Protein AF-A0A5N5CT93-F1 (afdb_monomer)

Solvent-accessible surface area (backbone atoms only — not comparable to full-atom values): 14485 Å² total; per-residue (Å²): 107,74,67,57,52,60,67,54,52,55,55,66,52,53,50,48,45,43,68,80,32,55,68,58,21,62,71,8,51,47,31,63,25,41,33,39,38,33,19,57,28,68,67,64,37,53,53,52,50,52,53,48,52,52,44,37,71,76,34,59,77,81,38,58,72,53,48,79,50,60,66,71,52,44,46,76,73,68,67,43,63,91,68,54,57,32,35,41,36,26,81,42,72,47,61,42,63,68,46,42,53,53,51,53,53,50,50,48,53,71,76,32,58,69,94,78,40,77,83,72,77,100,52,60,74,73,44,75,48,71,55,90,59,96,51,89,45,32,32,40,36,36,30,91,90,49,74,46,74,32,71,74,87,84,89,84,55,69,54,57,38,33,75,76,38,64,92,37,52,94,74,56,65,22,65,60,80,54,74,47,80,38,79,57,63,92,82,50,89,78,79,28,24,80,91,50,49,48,61,31,38,33,45,38,46,77,88,57,51,46,36,36,38,39,59,43,42,49,47,100,49,99,86,31,86,25,34,33,40,40,32,45,54,46,48,74,39,99,66,51,34,59,83,30,50,65,43,75,73,87,81,126

Nearest PDB structures (foldseek):
  4x9n-assembly1_A  TM=6.125E-01  e=1.297E-04  Mycoplasmoides pneumoniae M129
  6pxs-assembly1_C  TM=6.291E-01  e=3.244E-04  Chelativorans sp. BNC1
  6spg-assembly1_F  TM=2.737E-01  e=2.330E+00  Pseudomonas aeruginosa

Mean predicted aligned error: 5.37 Å

Foldseek 3Di:
DVVVCVVCVVVVVLVVCVVVPVVLCQQFVKAKEKAKEWELDDVVLVVVVVVLVVCCVVPVPVSPFKDKDADPCCCPVVVHDP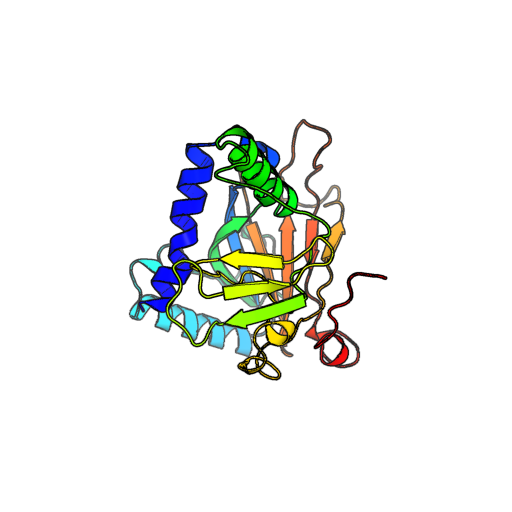STGIIIIGIDIDTNVVSNVVVVLVVVPVVDPCVVDDDDPPWDFQEWDAAPDDDCFRIWTQTPVGIDTHNDDDDPPAQCVCRHVVVCVVVGWQFDKDKDWAQCDDPNPDAAARVRHYYKYWYAYPVGWIKIWDWRHCDPDPPHNGIIIIIICCCVPPVRRPVRINPPDPDD

Secondary structure (DSSP, 8-state):
-HHHHHHHTHHHHHHHHHHH-HHHHHHTT-EEEEEEEEESSHHHHHHHHHHHHHHHHH-TTTTTT-EEE-TTHHHHTS---TT--EEEEEEEEE--HHHHHHHHHHHHHHHS-TTT----TT----EEEE-SS--SS-EEEE-TT--EEES------GGGGGGT-GGGTTT---B--EEEEE---TT------SSS--EEEEEE-TTS-EEEEEEPPB-SSTT-B--EEEEE-GGGSTTTTGGGBT------

Organism: NCBI:txid45133

Radius of gyration: 22.01 Å; Cα contacts (8 Å, |Δi|>4): 394; chains: 1; bounding box: 60×42×57 Å

pLDDT: mean 91.35, std 7.8, range [44.72, 98.5]

Structure (mmCIF, N/CA/C/O backbone):
data_AF-A0A5N5CT93-F1
#
_entry.id   AF-A0A5N5CT93-F1
#
loop_
_atom_site.group_PDB
_atom_site.id
_atom_site.type_symbol
_atom_site.label_atom_id
_atom_site.label_alt_id
_atom_site.label_comp_id
_atom_site.label_asym_id
_atom_site.label_entity_id
_atom_site.label_seq_id
_atom_site.pdbx_PDB_ins_code
_atom_site.Cartn_x
_atom_site.Cartn_y
_atom_site.Cartn_z
_atom_site.occupancy
_atom_site.B_iso_or_equiv
_atom_site.auth_seq_id
_atom_site.auth_comp_id
_atom_site.auth_asym_id
_atom_site.auth_atom_id
_atom_site.pdbx_PDB_model_num
ATOM 1 N N . MET A 1 1 ? -11.024 15.618 -9.131 1.00 78.12 1 MET A N 1
ATOM 2 C CA . MET A 1 1 ? -10.036 16.473 -8.427 1.00 78.12 1 MET A CA 1
ATOM 3 C C . MET A 1 1 ? -10.063 16.339 -6.903 1.00 78.12 1 MET A C 1
ATOM 5 O O . MET A 1 1 ? -9.081 15.851 -6.367 1.00 78.12 1 MET A O 1
ATOM 9 N N . LYS A 1 2 ? -11.142 16.704 -6.177 1.00 88.50 2 LYS A N 1
ATOM 10 C CA . LYS A 1 2 ? -11.162 16.638 -4.690 1.00 88.50 2 LYS A CA 1
ATOM 11 C C . LYS A 1 2 ? -10.812 15.253 -4.124 1.00 88.50 2 LYS A C 1
ATOM 13 O O . LYS A 1 2 ? -10.001 15.162 -3.212 1.00 88.50 2 LYS A O 1
ATOM 18 N N . LEU A 1 3 ? -11.376 14.186 -4.699 1.00 89.06 3 LEU A N 1
ATOM 19 C CA . LEU A 1 3 ? -11.068 12.811 -4.292 1.00 89.06 3 LEU A CA 1
ATOM 20 C C . LEU A 1 3 ? -9.595 12.450 -4.536 1.00 89.06 3 LEU A C 1
ATOM 22 O O . LEU A 1 3 ? -8.977 11.835 -3.679 1.00 89.06 3 LEU A O 1
ATOM 26 N N . THR A 1 4 ? -9.026 12.851 -5.675 1.00 87.88 4 THR A N 1
ATOM 27 C CA . THR A 1 4 ? -7.610 12.618 -5.993 1.00 87.88 4 THR A CA 1
ATOM 28 C C . THR A 1 4 ? -6.697 13.334 -5.003 1.00 87.88 4 THR A C 1
ATOM 30 O O . THR A 1 4 ? -5.796 12.707 -4.464 1.00 87.88 4 THR A O 1
ATOM 33 N N . ARG A 1 5 ? -6.977 14.604 -4.675 1.00 90.44 5 ARG A N 1
ATOM 34 C CA . ARG A 1 5 ? -6.226 15.350 -3.649 1.00 90.44 5 ARG A CA 1
ATOM 35 C C . ARG A 1 5 ? -6.317 14.702 -2.276 1.00 90.44 5 ARG A C 1
ATOM 37 O O . ARG A 1 5 ? -5.301 14.529 -1.622 1.00 90.44 5 ARG A O 1
ATOM 44 N N . PHE A 1 6 ? -7.515 14.288 -1.866 1.00 91.44 6 PHE A N 1
ATOM 45 C CA . PHE A 1 6 ? -7.692 13.541 -0.621 1.00 91.44 6 PHE A CA 1
ATOM 46 C C . PHE A 1 6 ? -6.869 12.247 -0.622 1.00 91.44 6 PHE A C 1
ATOM 48 O O . PHE A 1 6 ? -6.166 11.963 0.342 1.00 91.44 6 PHE A O 1
ATOM 55 N N . ARG A 1 7 ? -6.899 11.494 -1.730 1.00 88.94 7 ARG A N 1
ATOM 56 C CA . ARG A 1 7 ? -6.092 10.282 -1.888 1.00 88.94 7 ARG A CA 1
ATOM 57 C C . ARG A 1 7 ? -4.603 10.567 -1.837 1.00 88.94 7 ARG A C 1
ATOM 59 O O . ARG A 1 7 ? -3.914 9.756 -1.257 1.00 88.94 7 ARG A O 1
ATOM 66 N N . LEU A 1 8 ? -4.104 11.663 -2.399 1.00 89.12 8 LEU A N 1
ATOM 67 C CA . LEU A 1 8 ? -2.676 12.007 -2.367 1.00 89.12 8 LEU A CA 1
ATOM 68 C C . LEU A 1 8 ? -2.235 12.644 -1.043 1.00 89.12 8 LEU A C 1
ATOM 70 O O . LEU A 1 8 ? -1.051 12.618 -0.727 1.00 89.12 8 LEU A O 1
ATOM 74 N N . GLY A 1 9 ? -3.174 13.155 -0.244 1.00 90.38 9 GLY A N 1
ATOM 75 C CA . GLY A 1 9 ? -2.893 13.831 1.023 1.00 90.38 9 GLY A CA 1
ATOM 76 C C . GLY A 1 9 ? -2.154 12.975 2.051 1.00 90.38 9 GLY A C 1
ATOM 77 O O . GLY A 1 9 ? -1.482 13.527 2.908 1.00 90.38 9 GLY A O 1
ATOM 78 N N . HIS A 1 10 ? -2.192 11.642 1.947 1.00 90.69 10 HIS A N 1
ATOM 79 C CA . HIS A 1 10 ? -1.403 10.784 2.837 1.00 90.69 10 HIS A CA 1
ATOM 80 C C . HIS A 1 10 ? 0.110 10.917 2.615 1.00 90.69 10 HIS A C 1
ATOM 82 O O . HIS A 1 10 ? 0.867 10.655 3.540 1.00 90.69 10 HIS A O 1
ATOM 88 N N . MET A 1 11 ? 0.567 11.311 1.423 1.00 89.44 11 MET A N 1
ATOM 89 C CA . MET A 1 11 ? 1.997 11.418 1.118 1.00 89.44 11 MET A CA 1
ATOM 90 C C . MET A 1 11 ? 2.706 12.442 2.020 1.00 89.44 11 MET A C 1
ATOM 92 O O . MET A 1 11 ? 3.599 12.027 2.757 1.00 89.44 11 MET A O 1
ATOM 96 N N . PRO A 1 12 ? 2.310 13.732 2.063 1.00 90.69 12 PRO A N 1
ATOM 97 C CA . PRO A 1 12 ? 2.939 14.702 2.964 1.00 90.69 12 PRO A CA 1
ATOM 98 C C . PRO A 1 12 ? 2.776 14.345 4.450 1.00 90.69 12 PRO A C 1
ATOM 100 O O . PRO A 1 12 ? 3.673 14.629 5.237 1.00 90.69 12 PRO A O 1
ATOM 103 N N . GLU A 1 13 ? 1.691 13.673 4.842 1.00 92.50 13 GLU A N 1
ATOM 104 C CA . GLU A 1 13 ? 1.510 13.200 6.224 1.00 92.50 13 GLU A CA 1
ATOM 105 C C . GLU A 1 13 ? 2.512 12.094 6.587 1.00 92.50 13 GLU A C 1
ATOM 107 O O . GLU A 1 13 ? 3.124 12.120 7.655 1.00 92.50 13 GLU A O 1
ATOM 112 N N . MET A 1 14 ? 2.754 11.143 5.678 1.00 92.12 14 MET A N 1
ATOM 113 C CA . MET A 1 14 ? 3.797 10.127 5.859 1.00 92.12 14 MET A CA 1
ATOM 114 C C . MET A 1 14 ? 5.189 10.765 5.903 1.00 92.12 14 MET A C 1
ATOM 116 O O . MET A 1 14 ? 6.054 10.312 6.649 1.00 92.12 14 MET A O 1
ATOM 120 N N . GLU A 1 15 ? 5.414 11.842 5.150 1.00 90.69 15 GLU A N 1
ATOM 121 C CA . GLU A 1 15 ? 6.654 12.619 5.216 1.00 90.69 15 GLU A CA 1
ATOM 122 C C . GLU A 1 15 ? 6.850 13.334 6.547 1.00 90.69 15 GLU A C 1
ATOM 124 O O . GLU A 1 15 ? 7.951 13.298 7.103 1.00 90.69 15 GLU A O 1
ATOM 129 N N . ALA A 1 16 ? 5.790 13.936 7.080 1.00 93.50 16 ALA A N 1
ATOM 130 C CA . ALA A 1 16 ? 5.810 14.522 8.410 1.00 93.50 16 ALA A CA 1
ATOM 131 C C . ALA A 1 16 ? 6.114 13.450 9.468 1.00 93.50 16 ALA A C 1
ATOM 133 O O . ALA A 1 16 ? 7.022 13.637 10.275 1.00 93.50 16 ALA A O 1
ATOM 134 N N . LEU A 1 17 ? 5.467 12.279 9.395 1.00 90.44 17 LEU A N 1
ATOM 135 C CA . LEU A 1 17 ? 5.757 11.146 10.284 1.00 90.44 17 LEU A CA 1
ATOM 136 C C . LEU A 1 17 ? 7.223 10.702 10.204 1.00 90.44 17 LEU A C 1
ATOM 138 O O . LEU A 1 17 ? 7.853 10.497 11.240 1.00 90.44 17 LEU A O 1
ATOM 142 N N . MET A 1 18 ? 7.791 10.600 8.997 1.00 87.56 18 MET A N 1
ATOM 143 C CA . MET A 1 18 ? 9.208 10.260 8.812 1.00 87.56 18 MET A CA 1
ATOM 144 C C . MET A 1 18 ? 10.150 11.237 9.524 1.00 87.56 18 MET A C 1
ATOM 146 O O . MET A 1 18 ? 11.190 10.819 10.037 1.00 87.56 18 MET A O 1
ATOM 150 N N . LYS A 1 19 ? 9.806 12.528 9.526 1.00 91.38 19 LYS A N 1
ATOM 151 C CA . LYS A 1 19 ? 10.613 13.596 10.123 1.00 91.38 19 LYS A CA 1
ATOM 152 C C . LYS A 1 19 ? 10.434 13.675 11.640 1.00 91.38 19 LYS A C 1
ATOM 154 O O . LYS A 1 19 ? 11.418 13.786 12.366 1.00 91.38 19 LYS A O 1
ATOM 159 N N . ASP A 1 20 ? 9.193 13.612 12.105 1.00 93.81 20 ASP A N 1
ATOM 160 C CA . ASP A 1 20 ? 8.826 13.888 13.496 1.00 93.81 20 ASP A CA 1
ATOM 161 C C . ASP A 1 20 ? 8.944 12.650 14.401 1.00 93.81 20 ASP A C 1
ATOM 163 O O . ASP A 1 20 ? 8.846 12.759 15.629 1.00 93.81 20 ASP A O 1
ATOM 167 N N . ARG A 1 21 ? 9.116 11.460 13.808 1.00 91.44 21 ARG A N 1
ATOM 168 C CA . ARG A 1 21 ? 9.228 10.167 14.500 1.00 91.44 21 ARG A CA 1
ATOM 169 C C . ARG A 1 21 ? 10.345 9.303 13.882 1.00 91.44 21 ARG A C 1
ATOM 171 O O . ARG A 1 21 ? 10.056 8.293 13.238 1.00 91.44 21 ARG A O 1
ATOM 178 N N . PRO A 1 22 ? 11.631 9.656 14.069 1.00 90.88 22 PRO A N 1
ATOM 179 C CA . PRO A 1 22 ? 12.749 8.930 13.456 1.00 90.88 22 PRO A CA 1
ATOM 180 C C . PRO A 1 22 ? 12.826 7.455 13.883 1.00 90.88 22 PRO A C 1
ATOM 182 O O . PRO A 1 22 ? 13.103 6.598 13.049 1.00 90.88 22 PRO A O 1
ATOM 185 N N . GLU A 1 23 ? 12.501 7.134 15.138 1.00 90.38 23 GLU A N 1
ATOM 186 C CA . GLU A 1 23 ? 12.463 5.743 15.613 1.00 90.38 23 GLU A CA 1
ATOM 187 C C . GLU A 1 23 ? 11.361 4.929 14.919 1.00 90.38 23 GLU A C 1
ATOM 189 O O . GLU A 1 23 ? 11.587 3.792 14.499 1.00 90.38 23 GLU A O 1
ATOM 194 N N . LEU A 1 24 ? 10.172 5.520 14.739 1.00 91.06 24 LEU A N 1
ATOM 195 C CA . LEU A 1 24 ? 9.089 4.899 13.979 1.00 91.06 24 LEU A CA 1
ATOM 196 C C . LEU A 1 24 ? 9.511 4.693 12.526 1.00 91.06 24 LEU A C 1
ATOM 198 O O . LEU A 1 24 ? 9.292 3.611 11.983 1.00 91.06 24 LEU A O 1
ATOM 202 N N . ARG A 1 25 ? 10.127 5.704 11.898 1.00 91.94 25 ARG A N 1
ATOM 203 C CA . ARG A 1 25 ? 10.641 5.620 10.523 1.00 91.94 25 ARG A CA 1
ATOM 204 C C . ARG A 1 25 ? 11.603 4.4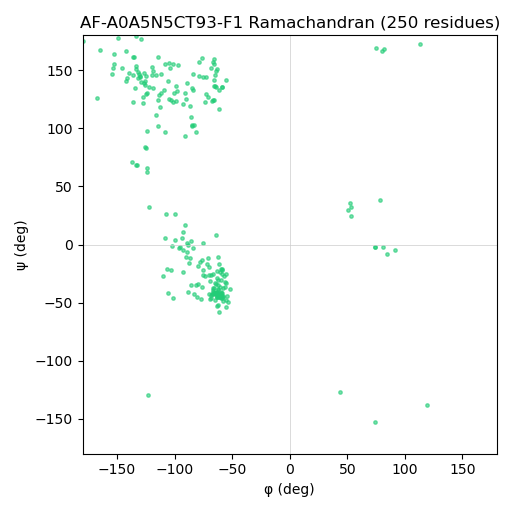49 10.367 1.00 91.94 25 ARG A C 1
ATOM 206 O O . ARG A 1 25 ? 11.456 3.681 9.421 1.00 91.94 25 ARG A O 1
ATOM 213 N N . GLU A 1 26 ? 12.552 4.302 11.286 1.00 90.44 26 GLU A N 1
ATOM 214 C CA . GLU A 1 26 ? 13.546 3.231 11.249 1.00 90.44 26 GLU A CA 1
ATOM 215 C C . GLU A 1 26 ? 12.889 1.851 11.377 1.00 90.44 26 GLU A C 1
ATOM 217 O O . GLU A 1 26 ? 13.045 1.002 10.498 1.00 90.44 26 GLU A O 1
ATOM 222 N N . ARG A 1 27 ? 12.069 1.648 12.414 1.00 89.44 27 ARG A N 1
ATOM 223 C CA . ARG A 1 27 ? 11.423 0.352 12.686 1.00 89.44 27 ARG A CA 1
ATOM 224 C C . ARG A 1 27 ? 10.411 -0.055 11.624 1.00 89.44 27 ARG A C 1
ATOM 226 O O . ARG A 1 27 ? 10.313 -1.227 11.268 1.00 89.44 27 ARG A O 1
ATOM 233 N N . SER A 1 28 ? 9.653 0.914 11.122 1.00 92.31 28 SER A N 1
ATOM 234 C CA . SER A 1 28 ? 8.693 0.703 10.040 1.00 92.31 28 SER A CA 1
ATOM 235 C C . SER A 1 28 ? 9.322 0.758 8.660 1.00 92.31 28 SER A C 1
ATOM 237 O O . SER A 1 28 ? 8.620 0.553 7.677 1.00 92.31 28 SER A O 1
ATOM 239 N N . GLN A 1 29 ? 10.618 1.046 8.553 1.00 92.44 29 GLN A N 1
ATOM 240 C CA . GLN A 1 29 ? 11.313 1.216 7.282 1.00 92.44 29 GLN A CA 1
ATOM 241 C C . GLN A 1 29 ? 10.606 2.196 6.323 1.00 92.44 29 GLN A C 1
ATOM 243 O O . GLN A 1 29 ? 10.667 2.030 5.097 1.00 92.44 29 GLN A O 1
ATOM 248 N N . LEU A 1 30 ? 9.894 3.183 6.875 1.00 92.94 30 LEU A N 1
ATOM 249 C CA . LEU A 1 30 ? 9.130 4.155 6.104 1.00 92.94 30 LEU A CA 1
ATOM 250 C C . LEU A 1 30 ? 10.097 5.026 5.297 1.00 92.94 30 LEU A C 1
ATOM 252 O O . LEU A 1 30 ? 11.030 5.625 5.838 1.00 92.94 30 LEU A O 1
ATOM 256 N N . ARG A 1 31 ? 9.898 5.059 3.981 1.00 92.62 31 ARG A N 1
ATOM 257 C CA . ARG A 1 31 ? 10.791 5.748 3.046 1.00 92.62 31 ARG A CA 1
ATOM 258 C C . ARG A 1 31 ? 10.048 6.187 1.794 1.00 92.62 31 ARG A C 1
ATOM 260 O O . ARG A 1 31 ? 9.098 5.531 1.366 1.00 92.62 31 ARG A O 1
ATOM 267 N N . LYS A 1 32 ? 10.524 7.266 1.175 1.00 93.56 32 LYS A N 1
ATOM 268 C CA . LYS A 1 32 ? 10.140 7.628 -0.195 1.00 93.56 32 LYS A CA 1
ATOM 269 C C . LYS A 1 32 ? 10.805 6.669 -1.170 1.00 93.56 32 LYS A C 1
ATOM 271 O O . LYS A 1 32 ? 11.939 6.289 -0.932 1.00 93.56 32 LYS A O 1
ATOM 276 N N . VAL A 1 33 ? 10.141 6.316 -2.255 1.00 94.38 33 VAL A N 1
ATOM 277 C CA . VAL A 1 33 ? 10.707 5.557 -3.380 1.00 94.38 33 VAL A CA 1
ATOM 278 C C . VAL A 1 33 ? 10.231 6.196 -4.681 1.00 94.38 33 VAL A C 1
ATOM 280 O O . VAL A 1 33 ? 9.246 6.935 -4.685 1.00 94.38 33 VAL A O 1
ATOM 283 N N . GLU A 1 34 ? 10.903 5.916 -5.789 1.00 95.25 34 GLU A N 1
ATOM 284 C CA . GLU A 1 34 ? 10.318 6.154 -7.111 1.00 95.25 34 GLU A CA 1
ATOM 285 C C . GLU A 1 34 ? 9.628 4.861 -7.550 1.00 95.25 34 GLU A C 1
ATOM 287 O O . GLU A 1 34 ? 10.269 3.813 -7.621 1.00 95.25 34 GLU A O 1
ATOM 292 N N . PHE A 1 35 ? 8.320 4.891 -7.811 1.00 95.75 35 PHE A N 1
ATOM 293 C CA . PHE A 1 35 ? 7.702 3.713 -8.416 1.00 95.75 35 PHE A CA 1
ATOM 294 C C . PHE A 1 35 ? 8.082 3.655 -9.897 1.00 95.75 35 PHE A C 1
ATOM 296 O O . PHE A 1 35 ? 8.152 4.682 -10.567 1.00 95.75 35 PHE A O 1
ATOM 303 N N . VAL A 1 36 ? 8.284 2.448 -10.411 1.00 97.94 36 VAL A N 1
ATOM 304 C CA . VAL A 1 36 ? 8.588 2.153 -11.809 1.00 97.94 36 VAL A CA 1
ATOM 305 C C . VAL A 1 36 ? 7.538 1.166 -12.304 1.00 97.94 36 VAL A C 1
ATOM 307 O O . VAL A 1 36 ? 7.614 -0.037 -12.060 1.00 97.94 36 VAL A O 1
ATOM 310 N N . SER A 1 37 ? 6.515 1.683 -12.977 1.00 97.94 37 SER A N 1
ATOM 311 C CA . SER A 1 37 ? 5.478 0.877 -13.615 1.00 97.94 37 SER A CA 1
ATOM 312 C C . SER A 1 37 ? 5.947 0.460 -15.002 1.00 97.94 37 SER A C 1
ATOM 314 O O . SER A 1 37 ? 5.978 1.276 -15.918 1.00 97.94 37 SER A O 1
ATOM 316 N N . VAL A 1 38 ? 6.375 -0.789 -15.130 1.00 98.31 38 VAL A N 1
ATOM 317 C CA . VAL A 1 38 ? 6.948 -1.411 -16.326 1.00 98.31 38 VAL A CA 1
ATOM 318 C C . VAL A 1 38 ? 5.837 -2.021 -17.169 1.00 98.31 38 VAL A C 1
ATOM 320 O O . VAL A 1 38 ? 4.929 -2.659 -16.636 1.00 98.31 38 VAL A O 1
ATOM 323 N N . TYR A 1 39 ? 5.924 -1.859 -18.484 1.00 97.81 39 TYR A N 1
ATOM 324 C CA . TYR A 1 39 ? 4.963 -2.397 -19.440 1.00 97.81 39 TYR A CA 1
ATOM 325 C C . TYR A 1 39 ? 5.665 -3.311 -20.440 1.00 97.81 39 TYR A C 1
ATOM 327 O O . TYR A 1 39 ? 6.725 -2.968 -20.971 1.00 97.81 39 TYR A O 1
ATOM 335 N N . PHE A 1 40 ? 5.050 -4.460 -20.711 1.00 96.12 40 PHE A N 1
ATOM 336 C CA . PHE A 1 40 ? 5.573 -5.483 -21.626 1.00 96.12 40 PHE A CA 1
ATOM 337 C C . PHE A 1 40 ? 4.793 -5.586 -22.942 1.00 96.12 40 PHE A C 1
ATOM 339 O O . PHE A 1 40 ? 5.057 -6.470 -23.749 1.00 96.12 40 PHE A O 1
ATOM 346 N N . ASP A 1 41 ? 3.839 -4.683 -23.153 1.00 95.44 41 ASP A N 1
ATOM 347 C CA . ASP A 1 41 ? 3.002 -4.612 -24.343 1.00 95.44 41 ASP A CA 1
ATOM 348 C C . ASP A 1 41 ? 2.765 -3.152 -24.756 1.00 95.44 41 ASP A C 1
ATOM 350 O O . ASP A 1 41 ? 2.654 -2.256 -23.913 1.00 95.44 41 ASP A O 1
ATOM 354 N N . GLU A 1 42 ? 2.720 -2.928 -26.069 1.00 96.50 42 GLU A N 1
ATOM 355 C CA . GLU A 1 42 ? 2.632 -1.605 -26.688 1.00 96.50 42 GLU A CA 1
ATOM 356 C C . GLU A 1 42 ? 1.260 -0.965 -26.455 1.00 96.50 42 GLU A C 1
ATOM 358 O O . GLU A 1 42 ? 1.189 0.217 -26.112 1.00 96.50 42 GLU A O 1
ATOM 363 N N . GLU A 1 43 ? 0.178 -1.736 -26.589 1.00 95.81 43 GLU A N 1
ATOM 364 C CA . GLU A 1 43 ? -1.190 -1.238 -26.421 1.00 95.81 43 GLU A CA 1
ATOM 365 C C . GLU A 1 43 ? -1.411 -0.739 -24.990 1.00 95.81 43 GLU A C 1
ATOM 367 O O . GLU A 1 43 ? -1.793 0.417 -24.772 1.00 95.81 43 GLU A O 1
ATOM 372 N N . THR A 1 44 ? -1.083 -1.582 -24.009 1.00 94.81 44 THR A N 1
ATOM 373 C CA . THR A 1 44 ? -1.218 -1.264 -22.581 1.00 94.81 44 THR A CA 1
ATOM 374 C C . THR A 1 44 ? -0.376 -0.047 -22.202 1.00 94.81 44 THR A C 1
ATOM 376 O O . THR A 1 44 ? -0.830 0.835 -21.466 1.00 94.81 44 THR A O 1
ATOM 379 N N . PHE A 1 45 ? 0.850 0.037 -22.723 1.00 97.50 45 PHE A N 1
ATOM 380 C CA . PHE A 1 45 ? 1.731 1.154 -22.417 1.00 97.50 45 PHE A CA 1
ATOM 381 C C . PHE A 1 45 ? 1.237 2.475 -23.013 1.00 97.50 45 PHE A C 1
ATOM 383 O O . PHE A 1 45 ? 1.212 3.489 -22.315 1.00 97.50 45 PHE A O 1
ATOM 390 N N . LEU A 1 46 ? 0.821 2.483 -24.283 1.00 97.75 46 LEU A N 1
ATOM 391 C CA . LEU A 1 46 ? 0.285 3.684 -24.928 1.00 97.75 46 LEU A CA 1
ATOM 392 C C . LEU A 1 46 ? -0.996 4.170 -24.241 1.00 97.75 46 LEU A C 1
ATOM 394 O O . LEU A 1 46 ? -1.158 5.375 -24.035 1.00 97.75 46 LEU A O 1
ATOM 398 N N . ALA A 1 47 ? -1.869 3.249 -23.823 1.00 96.69 47 ALA A N 1
ATOM 399 C CA . ALA A 1 47 ? -3.043 3.587 -23.026 1.00 96.69 47 ALA A CA 1
ATOM 400 C C . ALA A 1 47 ? -2.652 4.264 -21.699 1.00 96.69 47 ALA A C 1
ATOM 402 O O . ALA A 1 47 ? -3.210 5.306 -21.348 1.00 96.69 47 ALA A O 1
ATOM 403 N N . ALA A 1 48 ? -1.646 3.734 -20.998 1.00 97.19 48 ALA A N 1
ATOM 404 C CA . ALA A 1 48 ? -1.160 4.318 -19.751 1.00 97.19 48 ALA A CA 1
ATOM 405 C C . ALA A 1 48 ? -0.492 5.692 -19.945 1.00 97.19 48 ALA A C 1
ATOM 407 O O . ALA A 1 48 ? -0.684 6.588 -19.120 1.00 97.19 48 ALA A O 1
ATOM 408 N N . VAL A 1 49 ? 0.257 5.892 -21.037 1.00 98.50 49 VAL A N 1
ATOM 409 C CA . VAL A 1 49 ? 0.839 7.201 -21.389 1.00 98.50 49 VAL A CA 1
ATOM 410 C C . VAL A 1 49 ? -0.262 8.224 -21.643 1.00 98.50 49 VAL A C 1
ATOM 412 O O . VAL A 1 49 ? -0.200 9.321 -21.092 1.00 98.50 49 VAL A O 1
ATOM 415 N N . LYS A 1 50 ? -1.311 7.854 -22.382 1.00 98.50 50 LYS A N 1
ATOM 416 C CA . LYS A 1 50 ? -2.468 8.729 -22.594 1.00 98.50 50 LYS A CA 1
ATOM 417 C C . LYS A 1 50 ? -3.128 9.126 -21.266 1.00 98.50 50 LYS A C 1
ATOM 419 O O . LYS A 1 50 ? -3.386 10.306 -21.040 1.00 98.50 50 LYS A O 1
ATOM 424 N N . SER A 1 51 ? -3.345 8.175 -20.353 1.00 97.69 51 SER A N 1
ATOM 425 C CA . SER A 1 51 ? -3.875 8.484 -19.015 1.00 97.69 51 SER A CA 1
ATOM 426 C C . SER A 1 51 ? -2.941 9.386 -18.199 1.00 97.69 51 SER A C 1
ATOM 428 O O . SER A 1 51 ? -3.413 10.243 -17.452 1.00 97.69 51 SER A O 1
ATOM 430 N N . LEU A 1 52 ? -1.620 9.233 -18.344 1.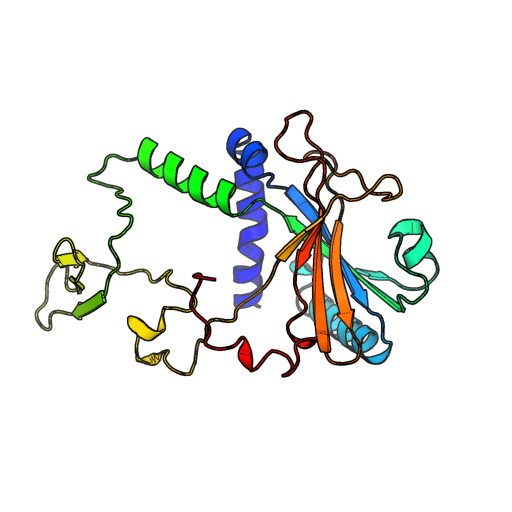00 98.06 52 LEU A N 1
ATOM 431 C CA . LEU A 1 52 ? -0.642 10.119 -17.712 1.00 98.06 52 LEU A CA 1
ATOM 432 C C . LEU A 1 52 ? -0.708 11.544 -18.281 1.00 98.06 52 LEU A C 1
ATOM 434 O O . LEU A 1 52 ? -0.607 12.506 -17.522 1.00 98.06 52 LEU A O 1
ATOM 438 N N . GLU A 1 53 ? -0.875 11.700 -19.592 1.00 98.38 53 GLU A N 1
ATOM 439 C CA . GLU A 1 53 ? -1.035 13.008 -20.239 1.00 98.38 53 GLU A CA 1
ATOM 440 C C . GLU A 1 53 ? -2.313 13.716 -19.778 1.00 98.38 53 GLU A C 1
ATOM 442 O O . GLU A 1 53 ? -2.274 14.902 -19.441 1.00 98.38 53 GLU A O 1
ATOM 447 N N . GLU A 1 54 ? -3.425 12.982 -19.687 1.00 97.69 54 GLU A N 1
ATOM 448 C CA . GLU A 1 54 ? -4.684 13.480 -19.124 1.00 97.69 54 GLU A CA 1
ATOM 449 C C . GLU A 1 54 ? -4.499 13.909 -17.660 1.00 97.69 54 GLU A C 1
ATOM 451 O O . GLU A 1 54 ? -4.876 15.023 -17.291 1.00 97.69 54 GLU A O 1
ATOM 456 N N . PHE A 1 55 ? -3.826 13.091 -16.841 1.00 95.81 55 PHE A N 1
ATOM 457 C CA . PHE A 1 55 ? -3.512 13.442 -15.453 1.00 95.81 55 PHE A CA 1
ATOM 458 C C . PHE A 1 55 ? -2.643 14.702 -15.352 1.00 95.81 55 PHE A C 1
ATOM 460 O O . PHE A 1 55 ? -2.925 15.568 -14.527 1.00 95.81 55 PHE A O 1
ATOM 467 N N . LYS A 1 56 ? -1.630 14.848 -16.211 1.00 97.19 56 LYS A N 1
ATOM 468 C CA . LYS A 1 56 ? -0.770 16.041 -16.250 1.00 97.19 56 LYS A CA 1
ATOM 469 C C . LYS A 1 56 ? -1.524 17.304 -16.638 1.00 97.19 56 LYS A C 1
ATOM 471 O O . LYS A 1 56 ? -1.297 18.359 -16.047 1.00 97.19 56 LYS A O 1
ATOM 476 N N . LYS A 1 57 ? -2.411 17.199 -17.626 1.00 97.44 57 LYS A N 1
ATOM 477 C CA . LYS A 1 57 ? -3.246 18.312 -18.085 1.00 97.44 57 LYS A CA 1
ATOM 478 C C . LYS A 1 57 ? -4.217 18.758 -16.998 1.00 97.44 57 LYS A C 1
ATOM 480 O O . LYS A 1 57 ? -4.345 19.955 -16.746 1.00 97.44 57 LYS A O 1
ATOM 485 N N . ASP A 1 58 ? -4.897 17.803 -16.376 1.00 96.25 58 ASP A N 1
ATOM 486 C CA . ASP A 1 58 ? -5.948 18.107 -15.416 1.00 96.25 58 ASP A CA 1
ATOM 487 C C . ASP A 1 58 ? -5.363 18.473 -14.046 1.00 96.25 58 ASP A C 1
ATOM 489 O O . ASP A 1 58 ? -5.920 19.317 -13.355 1.00 96.25 58 ASP A O 1
ATOM 493 N N . MET A 1 59 ? -4.238 17.881 -13.637 1.00 95.62 59 MET A N 1
ATOM 494 C CA . MET A 1 59 ? -3.652 18.018 -12.295 1.00 95.62 59 MET A CA 1
ATOM 495 C C . MET A 1 59 ? -2.138 18.319 -12.359 1.00 95.62 59 MET A C 1
ATOM 497 O O . MET A 1 59 ? -1.308 17.480 -12.000 1.00 95.62 59 MET A O 1
ATOM 501 N N . PRO A 1 60 ? -1.739 19.514 -12.836 1.00 95.62 60 PRO A N 1
ATOM 502 C CA . PRO A 1 60 ? -0.337 19.844 -13.113 1.00 95.62 60 PRO A CA 1
ATOM 503 C C . PRO A 1 60 ? 0.550 19.950 -11.863 1.00 95.62 60 PRO A C 1
ATOM 505 O O . PRO A 1 60 ? 1.757 19.750 -11.960 1.00 95.62 60 PRO A O 1
ATOM 508 N N . GLU A 1 61 ? -0.016 20.265 -10.696 1.00 93.56 61 GLU A N 1
ATOM 509 C CA . GLU A 1 61 ? 0.724 20.297 -9.427 1.00 93.56 61 GLU A CA 1
ATOM 510 C C . GLU A 1 61 ? 0.960 18.875 -8.906 1.00 93.56 61 GLU A C 1
ATOM 512 O O . GLU A 1 61 ? 2.081 18.498 -8.577 1.00 93.56 61 GLU A O 1
ATOM 517 N N . GLU A 1 62 ? -0.084 18.050 -8.902 1.00 92.81 62 GLU A N 1
ATOM 518 C CA . GLU A 1 62 ? -0.035 16.693 -8.358 1.00 92.81 62 GLU A CA 1
ATOM 519 C C . GLU A 1 62 ? 0.699 15.695 -9.265 1.00 92.81 62 GLU A C 1
ATOM 521 O O . GLU A 1 62 ? 1.169 14.660 -8.796 1.00 92.81 62 GLU A O 1
ATOM 526 N N . SER A 1 63 ? 0.800 15.991 -10.560 1.00 94.50 63 SER A N 1
ATOM 527 C CA . SER A 1 63 ? 1.525 15.175 -11.540 1.00 94.50 63 SER A CA 1
ATOM 528 C C . SER A 1 63 ? 3.022 15.492 -11.624 1.00 94.50 63 SER A C 1
ATOM 530 O O . SER A 1 63 ? 3.739 14.893 -12.436 1.00 94.50 63 SER A O 1
ATOM 532 N N . GLN A 1 64 ? 3.524 16.404 -10.785 1.00 94.38 64 GLN A N 1
ATOM 533 C CA . GLN A 1 64 ? 4.954 16.685 -10.694 1.00 94.38 64 GLN A CA 1
ATOM 534 C C . GLN A 1 64 ? 5.738 15.423 -10.316 1.00 94.38 64 GLN A C 1
ATOM 536 O O . GLN A 1 64 ? 5.352 14.651 -9.441 1.00 94.38 64 GLN A O 1
ATOM 541 N N . GLY A 1 65 ? 6.853 15.204 -11.013 1.00 93.38 65 GLY A N 1
ATOM 542 C CA . GLY A 1 65 ? 7.694 14.020 -10.839 1.00 93.38 65 GLY A CA 1
ATOM 543 C C . GLY A 1 65 ? 7.243 12.789 -11.627 1.00 93.38 65 GLY A C 1
ATOM 544 O O . GLY A 1 65 ? 8.007 11.833 -11.690 1.00 93.38 65 GLY A O 1
ATOM 545 N N . PHE A 1 66 ? 6.071 12.799 -12.276 1.00 97.38 66 PHE A N 1
ATOM 546 C CA . PHE A 1 66 ? 5.659 11.678 -13.121 1.00 97.38 66 PHE A CA 1
ATOM 547 C C . PHE A 1 66 ? 6.227 11.779 -14.544 1.00 97.38 66 PHE A C 1
ATOM 549 O O . PHE A 1 66 ? 6.127 12.823 -15.204 1.00 97.38 66 PHE A O 1
ATOM 556 N N . ALA A 1 67 ? 6.760 10.681 -15.077 1.00 98.00 67 ALA A N 1
ATOM 557 C CA . ALA A 1 67 ? 7.359 10.638 -16.413 1.00 98.00 67 ALA A CA 1
ATOM 558 C C . ALA A 1 67 ? 7.136 9.293 -17.111 1.00 98.00 67 ALA A C 1
ATOM 560 O O . ALA A 1 67 ? 7.022 8.263 -16.461 1.00 98.00 67 ALA A O 1
ATOM 561 N N . SER A 1 68 ? 7.094 9.305 -18.444 1.00 98.19 68 SER A N 1
ATOM 562 C CA . SER A 1 68 ? 7.094 8.100 -19.278 1.00 98.19 68 SER A CA 1
ATOM 563 C C . SER A 1 68 ? 8.454 7.921 -19.946 1.00 98.19 68 SER A C 1
ATOM 565 O O . SER A 1 68 ? 9.042 8.891 -20.429 1.00 98.19 68 SER A O 1
ATOM 567 N N . HIS A 1 69 ? 8.923 6.681 -20.040 1.00 98.19 69 HIS A N 1
ATOM 568 C CA . HIS A 1 69 ? 10.245 6.323 -20.548 1.00 98.19 69 HIS A CA 1
ATOM 569 C C . HIS A 1 69 ? 10.148 5.225 -21.610 1.00 98.19 69 HIS A C 1
ATOM 571 O O . HIS A 1 69 ? 9.322 4.317 -21.507 1.00 98.19 69 HIS A O 1
ATOM 577 N N . ARG A 1 70 ? 11.026 5.303 -22.615 1.00 96.69 70 ARG A N 1
ATOM 578 C CA . ARG A 1 70 ? 11.214 4.318 -23.694 1.00 96.69 70 ARG A CA 1
ATOM 579 C C . ARG A 1 70 ? 12.697 4.182 -24.038 1.00 96.69 70 ARG A C 1
ATOM 581 O O . ARG A 1 70 ? 13.508 5.041 -23.683 1.00 96.69 70 ARG A O 1
ATOM 588 N N . GLY A 1 71 ? 13.016 3.136 -24.795 1.00 95.38 71 GLY A N 1
ATOM 589 C CA . GLY A 1 71 ? 14.326 2.945 -25.414 1.00 95.38 71 GLY A CA 1
ATOM 590 C C . GLY A 1 71 ? 15.409 2.526 -24.421 1.00 95.38 71 GLY A C 1
ATOM 591 O O . GLY A 1 71 ? 15.130 1.918 -23.389 1.00 95.38 71 GLY A O 1
ATOM 592 N N . GLU A 1 72 ? 16.660 2.866 -24.728 1.00 93.94 72 GLU A N 1
ATOM 593 C CA . GLU A 1 72 ? 17.848 2.361 -24.017 1.00 93.94 72 GLU A CA 1
ATOM 594 C C . GLU A 1 72 ? 17.863 2.668 -22.512 1.00 93.94 72 GLU A C 1
ATOM 596 O O . GLU A 1 72 ? 18.460 1.923 -21.731 1.00 93.94 72 GLU A O 1
ATOM 601 N N . LYS A 1 73 ? 17.169 3.727 -22.072 1.00 93.81 73 LYS A N 1
ATOM 602 C CA . LYS A 1 73 ? 17.051 4.086 -20.649 1.00 93.81 73 LYS A CA 1
ATOM 603 C C . LYS A 1 73 ? 16.402 2.985 -19.810 1.00 93.81 73 LYS A C 1
ATOM 605 O O . LYS A 1 73 ? 16.756 2.840 -18.643 1.00 93.81 73 LYS A O 1
ATOM 610 N N . LEU A 1 74 ? 15.498 2.189 -20.388 1.00 96.19 74 LEU A N 1
ATOM 611 C CA . LEU A 1 74 ? 14.853 1.078 -19.678 1.00 96.19 74 LEU A CA 1
ATOM 612 C C . LEU A 1 74 ? 15.890 0.071 -19.166 1.00 96.19 74 LEU A C 1
ATOM 614 O O . LEU A 1 74 ? 15.818 -0.366 -18.022 1.00 96.19 74 LEU A O 1
ATOM 618 N N . GLN A 1 75 ? 16.898 -0.237 -19.980 1.00 94.56 75 GLN A N 1
ATOM 619 C CA . GLN A 1 75 ? 17.938 -1.204 -19.627 1.00 94.56 75 GLN A CA 1
ATOM 620 C C . GLN A 1 75 ? 19.102 -0.549 -18.876 1.00 94.56 75 GLN A C 1
ATOM 622 O O . GLN A 1 75 ? 19.613 -1.116 -17.916 1.00 94.56 75 GLN A O 1
ATOM 627 N N . THR A 1 76 ? 19.522 0.649 -19.288 1.00 91.88 76 THR A N 1
ATOM 628 C CA . THR A 1 76 ? 20.733 1.294 -18.748 1.00 91.88 76 THR A CA 1
ATOM 629 C C . THR A 1 76 ? 20.510 2.001 -17.416 1.00 91.88 76 THR A C 1
ATOM 631 O O . THR A 1 76 ? 21.406 2.001 -16.579 1.00 91.88 76 THR A O 1
ATOM 634 N N . HIS A 1 77 ? 19.335 2.598 -17.209 1.00 90.50 77 HIS A N 1
ATOM 635 C CA . HIS A 1 77 ? 19.023 3.348 -15.993 1.00 90.50 77 HIS A CA 1
ATOM 636 C C . HIS A 1 77 ? 18.159 2.535 -15.027 1.00 90.50 77 HIS A C 1
ATOM 638 O O . HIS A 1 77 ? 18.458 2.455 -13.839 1.00 90.50 77 HIS A O 1
ATOM 644 N N . PHE A 1 78 ? 17.110 1.890 -15.543 1.00 92.31 78 PHE A N 1
ATOM 645 C CA . PHE A 1 78 ? 16.172 1.130 -14.714 1.00 92.31 78 PHE A CA 1
ATOM 646 C C . PHE A 1 78 ? 16.530 -0.357 -14.579 1.00 92.31 78 PHE A C 1
ATOM 648 O O . PHE A 1 78 ? 15.868 -1.066 -13.823 1.00 92.31 78 PHE A O 1
ATOM 655 N N . HIS A 1 79 ? 17.573 -0.831 -15.275 1.00 92.81 79 HIS A N 1
ATOM 656 C CA . HIS A 1 79 ? 18.012 -2.233 -15.271 1.00 92.81 79 HIS A CA 1
ATOM 657 C C . HIS A 1 79 ? 16.885 -3.231 -15.604 1.00 92.81 79 HIS A C 1
ATOM 659 O O . HIS A 1 79 ? 16.856 -4.350 -15.090 1.00 92.81 79 HIS A O 1
ATOM 665 N N . LEU A 1 80 ? 15.940 -2.819 -16.455 1.00 94.56 80 LEU A N 1
ATOM 666 C CA . LEU A 1 80 ? 14.801 -3.637 -16.865 1.00 94.56 80 LEU A CA 1
ATOM 667 C C . LEU A 1 80 ? 15.201 -4.656 -17.932 1.00 94.56 80 LEU A C 1
ATOM 669 O O . LEU A 1 80 ? 16.177 -4.485 -18.664 1.00 94.56 80 LEU A O 1
ATOM 673 N N . ALA A 1 81 ? 14.408 -5.721 -18.032 1.00 92.56 81 ALA A N 1
ATOM 674 C CA . ALA A 1 81 ? 14.624 -6.766 -19.018 1.00 92.56 81 ALA A CA 1
ATOM 675 C C . ALA A 1 81 ? 14.493 -6.229 -20.461 1.00 92.56 81 ALA A C 1
ATOM 677 O O . ALA A 1 81 ? 13.696 -5.319 -20.700 1.00 92.56 81 ALA A O 1
ATOM 678 N N . PRO A 1 82 ? 15.188 -6.825 -21.453 1.00 94.12 82 PRO A N 1
ATOM 679 C CA . PRO A 1 82 ? 15.175 -6.334 -22.836 1.00 94.12 82 PRO A CA 1
ATOM 680 C C . PRO A 1 82 ? 13.800 -6.285 -23.513 1.00 94.12 82 PRO A C 1
ATOM 682 O O . PRO A 1 82 ? 13.630 -5.561 -24.484 1.00 94.12 82 PRO A O 1
ATOM 685 N N . HIS A 1 83 ? 12.833 -7.057 -23.013 1.00 94.44 83 HIS A N 1
ATOM 686 C CA . HIS A 1 83 ? 11.467 -7.109 -23.534 1.00 94.44 83 HIS A CA 1
ATOM 687 C C . HIS A 1 83 ? 10.525 -6.083 -22.877 1.00 94.44 83 HIS A C 1
ATOM 689 O O . HIS A 1 83 ? 9.344 -6.047 -23.209 1.00 94.44 83 HIS A O 1
ATOM 695 N N . ALA A 1 84 ? 11.012 -5.253 -21.946 1.00 97.00 84 ALA A N 1
ATOM 696 C CA . ALA A 1 84 ? 10.248 -4.111 -21.457 1.00 97.00 84 ALA A CA 1
ATOM 697 C C . ALA A 1 84 ? 10.064 -3.092 -22.592 1.00 97.00 84 ALA A C 1
ATOM 699 O O . ALA A 1 84 ? 11.035 -2.619 -23.183 1.00 97.00 84 ALA A O 1
ATOM 700 N N . ILE A 1 85 ? 8.811 -2.746 -22.876 1.00 97.38 85 ILE A N 1
ATOM 701 C CA . ILE A 1 85 ? 8.427 -1.823 -23.951 1.00 97.38 85 ILE A CA 1
ATOM 702 C C . ILE A 1 85 ? 8.481 -0.370 -23.469 1.00 97.38 85 ILE A C 1
ATOM 704 O O . ILE A 1 85 ? 8.862 0.542 -24.208 1.00 97.38 85 ILE A O 1
ATOM 708 N N . GLY A 1 86 ? 8.131 -0.151 -22.203 1.00 98.19 86 GLY A N 1
ATOM 709 C CA . GLY A 1 86 ? 8.047 1.173 -21.611 1.00 98.19 86 GLY A CA 1
ATOM 710 C C . GLY A 1 86 ? 7.995 1.149 -20.096 1.00 98.19 86 GLY A C 1
ATOM 711 O O . GLY A 1 86 ? 7.763 0.107 -19.481 1.00 98.19 86 GLY A O 1
ATOM 712 N N . ALA A 1 87 ? 8.186 2.319 -19.495 1.00 98.44 87 ALA A N 1
ATOM 713 C CA . ALA A 1 87 ? 7.961 2.515 -18.071 1.00 98.44 87 ALA A CA 1
ATOM 714 C C . ALA A 1 87 ? 7.297 3.865 -17.791 1.00 98.44 87 ALA A C 1
ATOM 716 O O . ALA A 1 87 ? 7.559 4.846 -18.485 1.00 98.44 87 ALA A O 1
ATOM 717 N N . ILE A 1 88 ? 6.468 3.927 -16.753 1.00 98.50 88 ILE A N 1
ATOM 718 C CA . ILE A 1 88 ? 6.013 5.176 -16.137 1.00 98.50 88 ILE A CA 1
ATOM 719 C C . ILE A 1 88 ? 6.594 5.241 -14.733 1.00 98.50 88 ILE A C 1
ATOM 721 O O . ILE A 1 88 ? 6.435 4.289 -13.971 1.00 98.50 88 ILE A O 1
ATOM 725 N N . THR A 1 89 ? 7.237 6.354 -14.394 1.00 98.19 89 THR A N 1
ATOM 726 C CA . THR A 1 89 ? 7.764 6.599 -13.051 1.00 98.19 89 THR A CA 1
ATOM 727 C C . THR A 1 89 ? 7.059 7.743 -12.349 1.00 98.19 89 THR A C 1
ATOM 729 O O . THR A 1 89 ? 6.394 8.558 -12.997 1.00 98.19 89 THR A O 1
ATOM 732 N N . GLY A 1 90 ? 7.185 7.789 -11.025 1.00 95.88 90 GLY A N 1
ATOM 733 C CA . GLY A 1 90 ? 6.705 8.894 -10.206 1.00 95.88 90 GLY A CA 1
ATOM 734 C C . GLY A 1 90 ? 6.981 8.709 -8.711 1.00 95.88 90 GLY A C 1
ATOM 735 O O . GLY A 1 90 ? 7.487 7.665 -8.287 1.00 95.88 90 GLY A O 1
ATOM 736 N N . PRO A 1 91 ? 6.655 9.722 -7.891 1.00 94.25 91 PRO A N 1
ATOM 737 C CA . PRO A 1 91 ? 6.860 9.674 -6.449 1.00 94.25 91 PRO A CA 1
ATOM 738 C C . PRO A 1 91 ? 5.967 8.617 -5.785 1.00 94.25 91 PRO A C 1
ATOM 740 O O . PRO A 1 91 ? 4.773 8.521 -6.072 1.00 94.25 91 PRO A O 1
ATOM 743 N N . ALA A 1 92 ? 6.539 7.848 -4.861 1.00 93.44 92 ALA A N 1
ATOM 744 C CA . ALA A 1 92 ? 5.841 6.846 -4.063 1.00 93.44 92 ALA A CA 1
ATOM 745 C C . ALA A 1 92 ? 6.481 6.684 -2.671 1.00 93.44 92 ALA A C 1
ATOM 747 O O . ALA A 1 92 ? 7.469 7.337 -2.326 1.00 93.44 92 ALA A O 1
ATOM 748 N N . GLY A 1 93 ? 5.889 5.822 -1.846 1.00 92.62 93 GLY A N 1
ATOM 749 C CA . GLY A 1 93 ? 6.394 5.464 -0.525 1.00 92.62 93 GLY A CA 1
ATOM 750 C C . GLY A 1 93 ? 6.364 3.956 -0.304 1.00 92.62 93 GLY A C 1
ATOM 751 O O . GLY A 1 93 ? 5.557 3.245 -0.900 1.00 92.62 93 GLY A O 1
ATOM 752 N N . ALA A 1 94 ? 7.248 3.474 0.561 1.00 93.50 94 ALA A N 1
ATOM 753 C CA . ALA A 1 94 ? 7.288 2.087 1.000 1.00 93.50 94 ALA A CA 1
ATOM 754 C C . ALA A 1 94 ? 7.504 2.029 2.515 1.00 93.50 94 ALA A C 1
ATOM 756 O O . ALA A 1 94 ? 8.201 2.866 3.087 1.00 93.50 94 ALA A O 1
ATOM 757 N N . ALA A 1 95 ? 6.909 1.031 3.161 1.00 93.62 95 ALA A N 1
ATOM 758 C CA . ALA A 1 95 ? 7.023 0.788 4.594 1.00 93.62 95 ALA A CA 1
ATOM 759 C C . ALA A 1 95 ? 6.828 -0.702 4.888 1.00 93.62 95 ALA A C 1
ATOM 761 O O . ALA A 1 95 ? 6.281 -1.433 4.065 1.00 93.62 95 ALA A O 1
ATOM 762 N N . TRP A 1 96 ? 7.228 -1.127 6.080 1.00 93.44 96 TRP A N 1
ATOM 763 C CA . TRP A 1 96 ? 6.814 -2.358 6.734 1.00 93.44 96 TRP A CA 1
ATOM 764 C C . TRP A 1 96 ? 5.489 -2.092 7.467 1.00 93.44 96 TRP A C 1
ATOM 766 O O . TRP A 1 96 ? 5.493 -1.520 8.563 1.00 93.44 96 TRP A O 1
ATOM 776 N N . PRO A 1 97 ? 4.336 -2.519 6.914 1.00 92.69 97 PRO A N 1
ATOM 777 C CA . PRO A 1 97 ? 3.032 -2.073 7.405 1.00 92.69 97 PRO A CA 1
ATOM 778 C C . PRO A 1 97 ? 2.738 -2.541 8.831 1.00 92.69 97 PRO A C 1
ATOM 780 O O . PRO A 1 97 ? 2.256 -1.762 9.647 1.00 92.69 97 PRO A O 1
ATOM 783 N N . TYR A 1 98 ? 3.078 -3.795 9.150 1.00 93.50 98 TYR A N 1
ATOM 784 C CA . TYR A 1 98 ? 2.894 -4.341 10.495 1.00 93.50 98 TYR A CA 1
ATOM 785 C C . TYR A 1 98 ? 3.647 -3.519 11.544 1.00 93.50 98 TYR A C 1
ATOM 787 O O . TYR A 1 98 ? 3.054 -3.116 12.542 1.00 93.50 98 TYR A O 1
ATOM 795 N N . GLN A 1 99 ? 4.925 -3.215 11.297 1.00 93.00 99 GLN A N 1
ATOM 796 C CA . GLN A 1 99 ? 5.736 -2.410 12.208 1.00 93.00 99 GLN A CA 1
ATOM 797 C C . GLN A 1 99 ? 5.169 -0.994 12.339 1.00 93.00 99 GLN A C 1
ATOM 799 O O . GLN A 1 99 ? 4.988 -0.532 13.460 1.00 93.00 99 GLN A O 1
ATOM 804 N N . LEU A 1 100 ? 4.800 -0.345 11.226 1.00 94.12 100 LEU A N 1
ATOM 805 C CA . LEU A 1 100 ? 4.199 0.994 11.241 1.00 94.12 100 LEU A CA 1
ATOM 806 C C . LEU A 1 100 ? 2.946 1.055 12.126 1.00 94.12 100 LEU A C 1
ATOM 808 O O . LEU A 1 100 ? 2.857 1.884 13.028 1.00 94.12 100 LEU A O 1
ATOM 812 N N . VAL A 1 101 ? 1.982 0.165 11.879 1.00 94.69 101 VAL A N 1
ATOM 813 C CA . VAL A 1 101 ? 0.680 0.193 12.558 1.00 94.69 101 VAL A CA 1
ATOM 814 C C . VAL A 1 101 ? 0.814 -0.187 14.029 1.00 94.69 101 VAL A C 1
ATOM 816 O O . VAL A 1 101 ? 0.269 0.501 14.890 1.00 94.69 101 VAL A O 1
ATOM 819 N N . THR A 1 102 ? 1.543 -1.261 14.338 1.00 95.31 102 THR A N 1
ATOM 820 C CA . THR A 1 102 ? 1.688 -1.727 15.727 1.00 95.31 102 THR A CA 1
ATOM 821 C C . THR A 1 102 ? 2.454 -0.734 16.593 1.00 95.31 102 THR A C 1
ATOM 823 O O . THR A 1 102 ? 2.061 -0.516 17.737 1.00 95.31 102 THR A O 1
ATOM 826 N N . HIS A 1 103 ? 3.480 -0.072 16.050 1.00 93.88 103 HIS A N 1
ATOM 827 C CA . HIS A 1 103 ? 4.210 0.961 16.783 1.00 93.88 103 HIS A CA 1
ATOM 828 C C . HIS A 1 103 ? 3.347 2.199 17.030 1.00 93.88 103 HIS A C 1
ATOM 830 O O . HIS A 1 103 ? 3.311 2.679 18.158 1.00 93.88 103 HIS A O 1
ATOM 836 N N . LEU A 1 104 ? 2.584 2.664 16.033 1.00 93.62 104 LEU A N 1
ATOM 837 C CA . LEU A 1 104 ? 1.640 3.771 16.227 1.00 93.62 104 LEU A CA 1
ATOM 838 C C . LEU A 1 104 ? 0.584 3.446 17.294 1.00 93.62 104 LEU A C 1
ATOM 840 O O . LEU A 1 104 ? 0.289 4.282 18.145 1.00 93.62 104 LEU A O 1
ATOM 844 N N . LEU A 1 105 ? 0.033 2.229 17.290 1.00 95.38 105 LEU A N 1
ATOM 845 C CA . LEU A 1 105 ? -0.918 1.797 18.318 1.00 95.38 105 LEU A CA 1
ATOM 846 C C . LEU A 1 105 ? -0.277 1.764 19.712 1.00 95.38 105 LEU A C 1
ATOM 848 O O . LEU A 1 105 ? -0.896 2.230 20.667 1.00 95.38 105 LEU A O 1
ATOM 852 N N . ALA A 1 106 ? 0.955 1.265 19.826 1.00 94.38 106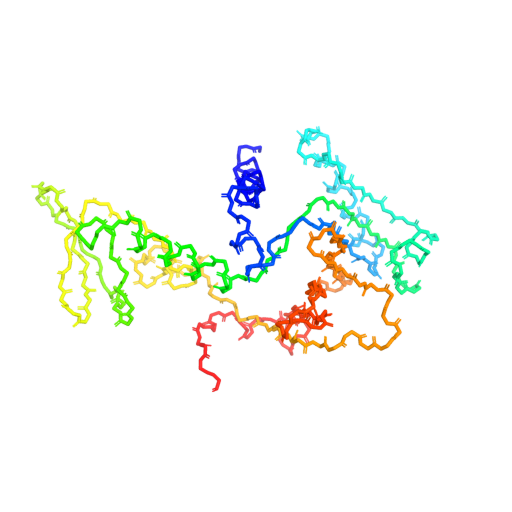 ALA A N 1
ATOM 853 C CA . ALA A 1 106 ? 1.693 1.255 21.086 1.00 94.38 106 ALA A CA 1
ATOM 854 C C . ALA A 1 106 ? 1.985 2.679 21.592 1.00 94.38 106 ALA A C 1
ATOM 856 O O . ALA A 1 106 ? 1.793 2.964 22.774 1.00 94.38 106 ALA A O 1
ATOM 857 N N . GLU A 1 107 ? 2.378 3.600 20.705 1.00 92.88 107 GLU A N 1
ATOM 858 C CA . GLU A 1 107 ? 2.559 5.015 21.050 1.00 92.88 107 GLU A CA 1
ATOM 859 C C . GLU A 1 107 ? 1.261 5.640 21.575 1.00 92.88 107 GLU A C 1
ATOM 861 O O . GLU A 1 107 ? 1.288 6.330 22.593 1.00 92.88 107 GLU A O 1
ATOM 866 N N . LEU A 1 108 ? 0.115 5.364 20.942 1.00 94.75 108 LEU A N 1
ATOM 867 C CA . LEU A 1 108 ? -1.184 5.855 21.414 1.00 94.75 108 LEU A CA 1
ATOM 868 C C . LEU A 1 108 ? -1.547 5.297 22.798 1.00 94.75 108 LEU A C 1
ATOM 870 O O . LEU A 1 108 ? -2.039 6.045 23.642 1.00 94.75 108 LEU A O 1
ATOM 874 N N . GLN A 1 109 ? -1.276 4.016 23.064 1.00 95.94 109 GLN A N 1
ATOM 875 C CA . GLN A 1 109 ? -1.493 3.427 24.393 1.00 95.94 109 GLN A CA 1
ATOM 876 C C . GLN A 1 109 ? -0.590 4.039 25.469 1.00 95.94 109 GLN A C 1
ATOM 878 O O . GLN A 1 109 ? -1.009 4.147 26.617 1.00 95.94 109 GLN A O 1
ATOM 883 N N . HIS A 1 110 ? 0.636 4.440 25.123 1.00 94.50 110 HIS A N 1
ATOM 884 C CA . HIS A 1 110 ? 1.528 5.128 26.058 1.00 94.50 110 HIS A CA 1
ATOM 885 C C . HIS A 1 110 ? 1.147 6.599 26.263 1.00 94.50 110 HIS A C 1
ATOM 887 O O . HIS A 1 110 ? 1.275 7.120 27.370 1.00 94.50 110 HIS A O 1
ATOM 893 N N . ALA A 1 111 ? 0.686 7.275 25.209 1.00 95.88 111 ALA A N 1
ATOM 894 C CA . ALA A 1 111 ? 0.358 8.696 25.244 1.00 95.88 111 ALA A CA 1
ATOM 895 C C . ALA A 1 111 ? -0.962 8.997 25.972 1.00 95.88 111 ALA A C 1
ATOM 897 O O . ALA A 1 111 ? -1.138 10.102 26.488 1.00 95.88 111 ALA A O 1
ATOM 898 N N . PHE A 1 112 ? -1.892 8.038 26.015 1.00 97.62 112 PHE A N 1
ATOM 899 C CA . PHE A 1 112 ? -3.230 8.240 26.563 1.00 97.62 112 PHE A CA 1
ATOM 900 C C . PHE A 1 112 ? -3.574 7.210 27.643 1.00 97.62 112 PHE A C 1
ATOM 902 O O . PHE A 1 112 ? -3.280 6.028 27.489 1.00 97.62 112 PHE A O 1
ATOM 909 N N . PRO A 1 113 ? -4.260 7.619 28.728 1.00 97.31 113 PRO A N 1
ATOM 910 C CA . PRO A 1 113 ? -4.733 6.670 29.724 1.00 97.31 113 PRO A CA 1
ATOM 911 C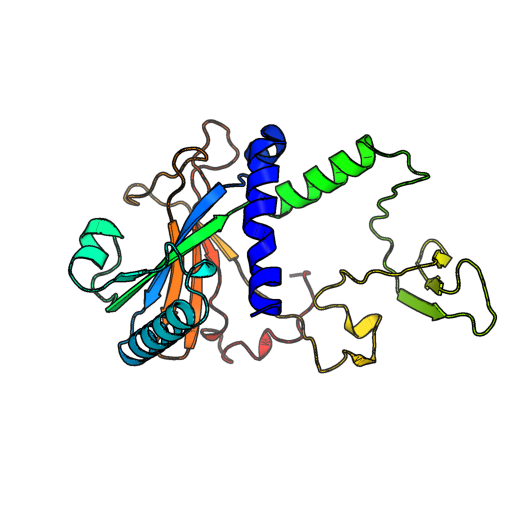 C . PRO A 1 113 ? -5.827 5.756 29.135 1.00 97.31 113 PRO A C 1
ATOM 913 O O . PRO A 1 113 ? -6.555 6.182 28.229 1.00 97.31 113 PRO A O 1
ATOM 916 N N . PRO A 1 114 ? -6.046 4.555 29.709 1.00 94.62 114 PRO A N 1
ATOM 917 C CA . PRO A 1 114 ? -7.072 3.612 29.246 1.00 94.62 114 PRO A CA 1
ATOM 918 C C . PRO A 1 114 ? -8.499 4.178 29.185 1.00 94.62 114 PRO A C 1
ATOM 920 O O . PRO A 1 114 ? -9.326 3.703 28.410 1.00 94.62 114 PRO A O 1
ATOM 923 N N . SER A 1 115 ? -8.799 5.206 29.987 1.00 94.44 115 SER A N 1
ATOM 924 C CA . SER A 1 115 ? -10.087 5.913 29.973 1.00 94.44 115 SER A CA 1
ATOM 925 C C . SER A 1 115 ? -10.317 6.759 28.715 1.00 94.44 115 SER A C 1
ATOM 927 O O . SER A 1 115 ? -11.463 7.093 28.417 1.00 94.44 115 SER A O 1
ATOM 929 N N . THR A 1 116 ? -9.251 7.104 27.990 1.00 95.94 116 THR A N 1
ATOM 930 C CA . THR A 1 116 ? -9.287 7.908 26.760 1.00 95.94 116 THR A CA 1
ATOM 931 C C . THR A 1 116 ? -9.044 7.046 25.525 1.00 95.94 116 THR A C 1
ATOM 933 O O . THR A 1 116 ? -9.731 7.216 24.519 1.00 95.94 116 THR A O 1
ATOM 936 N N . PHE A 1 117 ? -8.090 6.114 25.595 1.00 96.81 117 PHE A N 1
ATOM 937 C CA . PHE A 1 117 ? -7.768 5.204 24.500 1.00 96.81 117 PHE A CA 1
ATOM 938 C C . PHE A 1 117 ? -7.587 3.782 25.027 1.00 96.81 117 PHE A C 1
ATOM 940 O O . PHE A 1 117 ? -6.744 3.524 25.881 1.00 96.81 117 PHE A O 1
ATOM 947 N N . SER A 1 118 ? -8.367 2.851 24.487 1.00 95.38 118 SER A N 1
ATOM 948 C CA . SER A 1 118 ? -8.255 1.422 24.773 1.00 95.38 118 SER A CA 1
ATOM 949 C C . SER A 1 118 ? -8.182 0.643 23.465 1.00 95.38 118 SER A C 1
ATOM 951 O O . SER A 1 118 ? -8.861 0.964 22.489 1.00 95.38 118 SER A O 1
ATOM 953 N N . LEU A 1 119 ? -7.329 -0.382 23.449 1.00 95.44 119 LEU A N 1
ATOM 954 C CA . LEU A 1 119 ? -7.181 -1.312 22.337 1.00 95.44 119 LEU A CA 1
ATOM 955 C C . LEU A 1 119 ? -7.588 -2.700 22.825 1.00 95.44 119 LEU A C 1
ATOM 957 O O . LEU A 1 119 ? -6.900 -3.300 23.646 1.00 95.44 119 LEU A O 1
ATOM 961 N N . GLU A 1 120 ? -8.704 -3.200 22.306 1.00 93.94 120 GLU A N 1
ATOM 962 C CA . GLU A 1 120 ? -9.291 -4.470 22.727 1.00 93.94 120 GLU A CA 1
ATOM 963 C C . GLU A 1 120 ? -9.106 -5.518 21.622 1.00 93.94 120 GLU A C 1
ATOM 965 O O . GLU A 1 120 ? -9.871 -5.582 20.657 1.00 93.94 120 GLU A O 1
ATOM 970 N N . THR A 1 121 ? -8.070 -6.351 21.743 1.00 94.69 121 THR A N 1
ATOM 971 C CA . THR A 1 121 ? -7.851 -7.483 20.828 1.00 94.69 121 THR A CA 1
ATOM 972 C C . THR A 1 121 ? -8.809 -8.631 21.150 1.00 94.69 121 THR A C 1
ATOM 974 O O . THR A 1 121 ? -9.400 -8.683 22.232 1.00 94.69 121 THR A O 1
ATOM 977 N N . ASN A 1 122 ? -9.023 -9.542 20.192 1.00 94.38 122 ASN A N 1
ATOM 978 C CA . ASN A 1 122 ? -9.929 -10.693 20.344 1.00 94.38 122 ASN A CA 1
ATOM 979 C C . ASN A 1 122 ? -11.360 -10.313 20.787 1.00 94.38 122 ASN A C 1
ATOM 981 O O . ASN A 1 122 ? -12.075 -11.118 21.379 1.00 94.38 122 ASN A O 1
ATOM 985 N N . THR A 1 123 ? -11.781 -9.075 20.505 1.00 95.94 123 THR A N 1
ATOM 986 C CA . THR A 1 123 ? -13.071 -8.514 20.928 1.00 95.94 123 THR A CA 1
ATOM 987 C C . THR A 1 123 ? -13.843 -8.014 19.701 1.00 95.94 123 THR A C 1
ATOM 989 O O . THR A 1 123 ? -14.069 -6.813 19.551 1.00 95.94 123 THR A O 1
ATOM 992 N N . PRO A 1 124 ? -14.208 -8.908 18.759 1.00 95.12 124 PRO A N 1
ATOM 993 C CA . PRO A 1 124 ? -14.903 -8.495 17.549 1.00 95.12 124 PRO A CA 1
ATOM 994 C C . PRO A 1 124 ? -16.280 -7.921 17.894 1.00 95.12 124 PRO A C 1
ATOM 996 O O . PRO A 1 124 ? -17.034 -8.495 18.683 1.00 95.12 124 PRO A O 1
ATOM 999 N N . VAL A 1 125 ? -16.627 -6.799 17.266 1.00 96.81 125 VAL A N 1
ATOM 1000 C CA . VAL A 1 125 ? -18.010 -6.319 17.249 1.00 96.81 125 VAL A CA 1
ATOM 1001 C C . VAL A 1 125 ? -18.794 -7.220 16.304 1.00 96.81 125 VAL A C 1
ATOM 1003 O O . VAL A 1 125 ? -18.437 -7.338 15.136 1.00 96.81 125 VAL A O 1
ATOM 1006 N N . THR A 1 126 ? -19.854 -7.852 16.802 1.00 95.62 126 THR A N 1
ATOM 1007 C CA . THR A 1 126 ? -20.682 -8.792 16.027 1.00 95.62 126 THR A CA 1
ATOM 1008 C C . THR A 1 126 ? -22.003 -8.182 15.573 1.00 95.62 126 THR A C 1
ATOM 1010 O O . THR A 1 126 ? -22.599 -8.649 14.607 1.00 95.62 126 THR A O 1
ATOM 1013 N N . GLN A 1 127 ? -22.467 -7.128 16.247 1.00 95.94 127 GLN A N 1
ATOM 1014 C CA . GLN A 1 127 ? -23.713 -6.445 15.915 1.00 95.94 127 GLN A CA 1
ATOM 1015 C C . GLN A 1 127 ? -23.679 -4.994 16.391 1.00 95.94 127 GLN A C 1
ATOM 1017 O O . GLN A 1 127 ? -23.126 -4.686 17.449 1.00 95.94 127 GLN A O 1
ATOM 1022 N N . ILE A 1 128 ? -24.329 -4.110 15.635 1.00 96.44 128 ILE A N 1
ATOM 1023 C CA . ILE A 1 128 ? -24.555 -2.713 16.010 1.00 96.44 128 ILE A CA 1
ATOM 1024 C C . ILE A 1 128 ? -26.056 -2.440 15.960 1.00 96.44 128 ILE A C 1
ATOM 1026 O O . ILE A 1 128 ? -26.717 -2.734 14.967 1.00 96.44 128 ILE A O 1
ATOM 1030 N N . SER A 1 129 ? -26.595 -1.843 17.018 1.00 95.06 129 SER A N 1
ATOM 1031 C CA . SER A 1 129 ? -27.982 -1.367 17.060 1.00 95.06 129 SER A CA 1
ATOM 1032 C C . SER A 1 129 ? -28.035 0.100 17.461 1.00 95.06 129 SER A C 1
ATOM 1034 O O . SER A 1 129 ? -27.216 0.550 18.264 1.00 95.06 129 SER A O 1
ATOM 1036 N N . ARG A 1 130 ? -29.013 0.844 16.937 1.00 94.62 130 ARG A N 1
ATOM 1037 C CA . ARG A 1 130 ? -29.238 2.248 17.289 1.00 94.62 130 ARG A CA 1
ATOM 1038 C C . ARG A 1 130 ? -30.542 2.402 18.066 1.00 94.62 130 ARG A C 1
ATOM 1040 O O . ARG A 1 130 ? -31.589 1.937 17.628 1.00 94.62 130 ARG A O 1
ATOM 1047 N N . SER A 1 131 ? -30.471 3.095 19.195 1.00 91.19 131 SER A N 1
ATOM 1048 C CA . SER A 1 131 ? -31.628 3.505 19.985 1.00 91.19 131 SER A CA 1
ATOM 1049 C C . SER A 1 131 ? -32.544 4.424 19.172 1.00 91.19 131 SER A C 1
ATOM 1051 O O . SER A 1 131 ? -32.076 5.396 18.577 1.00 91.19 131 SER A O 1
ATOM 1053 N N . SER A 1 132 ? -33.848 4.145 19.192 1.00 89.00 132 SER A N 1
ATOM 1054 C CA . SER A 1 132 ? -34.880 5.022 18.622 1.00 89.00 132 SER A CA 1
ATOM 1055 C C . SER A 1 132 ? -35.133 6.264 19.479 1.00 89.00 132 SER A C 1
ATOM 1057 O O . SER A 1 132 ? -35.521 7.303 18.954 1.00 89.00 132 SER A O 1
ATOM 1059 N N . SER A 1 133 ? -34.882 6.186 20.790 1.00 88.62 133 SER A N 1
ATOM 1060 C CA . SER A 1 133 ? -34.960 7.337 21.688 1.00 88.62 133 SER A CA 1
ATOM 1061 C C . SER A 1 133 ? -33.659 8.155 21.684 1.00 88.62 133 SER A C 1
ATOM 1063 O O . SER A 1 133 ? -32.574 7.568 21.551 1.00 88.62 133 SER A O 1
ATOM 1065 N N . PRO A 1 134 ? -33.731 9.492 21.860 1.00 87.31 134 PRO A N 1
ATOM 1066 C CA . PRO A 1 134 ? -32.552 10.346 21.966 1.00 87.31 134 PRO A CA 1
ATOM 1067 C C . PRO A 1 134 ? -31.711 9.953 23.186 1.00 87.31 134 PRO A C 1
ATOM 1069 O O . PRO A 1 134 ? -32.163 10.056 24.325 1.00 87.31 134 PRO A O 1
ATOM 1072 N N . LYS A 1 135 ? -30.477 9.503 22.950 1.00 91.12 135 LYS A N 1
ATOM 1073 C CA . LYS A 1 135 ? -29.501 9.168 23.996 1.00 91.12 135 LYS A CA 1
ATOM 1074 C C . LYS A 1 135 ? -28.154 9.820 23.677 1.00 91.12 135 LYS A C 1
ATOM 1076 O O . LYS A 1 135 ? -27.815 9.914 22.496 1.00 91.12 135 LYS A O 1
ATOM 1081 N N . PRO A 1 136 ? -27.348 10.200 24.689 1.00 93.25 136 PRO A N 1
ATOM 1082 C CA . PRO A 1 136 ? -25.987 10.702 24.469 1.00 93.25 136 PRO A CA 1
ATOM 1083 C C . PRO A 1 136 ? -25.092 9.722 23.692 1.00 93.25 136 PRO A C 1
ATOM 1085 O O . PRO A 1 136 ? -24.246 10.148 22.908 1.00 93.25 136 PRO A O 1
ATOM 1088 N N . HIS A 1 137 ? -25.319 8.419 23.883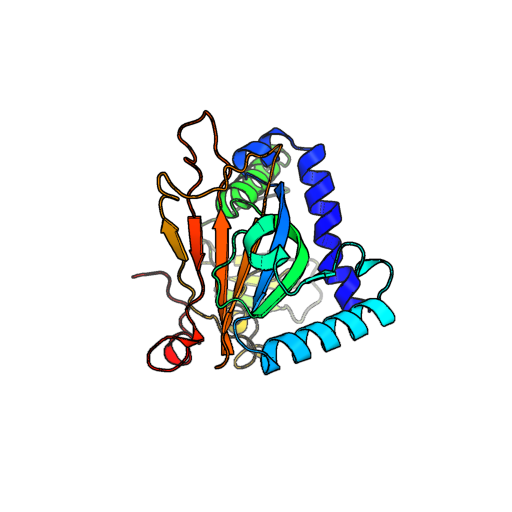 1.00 95.56 137 HIS A N 1
ATOM 1089 C CA . HIS A 1 137 ? -24.644 7.315 23.200 1.00 95.56 137 HIS A CA 1
ATOM 1090 C C . HIS A 1 137 ? -25.711 6.425 22.544 1.00 95.56 137 HIS A C 1
ATOM 1092 O O . HIS A 1 137 ? -26.186 5.473 23.166 1.00 95.56 137 HIS A O 1
ATOM 1098 N N . PRO A 1 138 ? -26.200 6.778 21.341 1.00 95.75 138 PRO A N 1
ATOM 1099 C CA . PRO A 1 138 ? -27.338 6.099 20.737 1.00 95.75 138 PRO A CA 1
ATOM 1100 C C . PRO A 1 138 ? -26.979 4.735 20.146 1.00 95.75 138 PRO A C 1
ATOM 1102 O O . PRO A 1 138 ? -27.898 3.987 19.824 1.00 95.75 138 PRO A O 1
ATOM 1105 N N . TYR A 1 139 ? -25.697 4.404 19.980 1.00 96.88 139 TYR A N 1
ATOM 1106 C CA . TYR A 1 139 ? -25.276 3.121 19.426 1.00 96.88 139 TYR A CA 1
ATOM 1107 C C . TYR A 1 139 ? -24.877 2.142 20.520 1.00 96.88 139 TYR A C 1
ATOM 1109 O O . TYR A 1 139 ? -24.122 2.499 21.422 1.00 96.88 139 TYR A O 1
ATOM 1117 N N . THR A 1 140 ? -25.320 0.898 20.381 1.00 97.19 140 THR A N 1
ATOM 1118 C CA . THR A 1 140 ? -24.866 -0.239 21.183 1.00 97.19 140 THR A CA 1
ATOM 1119 C C . THR A 1 140 ? -24.132 -1.218 20.277 1.00 97.19 140 THR A C 1
ATOM 1121 O O . THR A 1 140 ? -24.690 -1.662 19.272 1.00 97.19 140 THR A O 1
ATOM 1124 N N . LEU A 1 141 ? -22.888 -1.531 20.629 1.00 97.12 141 LEU A N 1
ATOM 1125 C CA . LEU A 1 141 ? -22.028 -2.493 19.952 1.00 97.12 141 LEU A CA 1
ATOM 1126 C C . LEU A 1 141 ? -22.004 -3.773 20.782 1.00 97.12 141 LEU A C 1
ATOM 1128 O O . LEU A 1 141 ? -21.675 -3.730 21.965 1.00 97.12 141 LEU A O 1
ATOM 1132 N N . THR A 1 142 ? -22.357 -4.902 20.181 1.00 97.94 142 THR A N 1
ATOM 1133 C CA . THR A 1 142 ? -22.321 -6.210 20.846 1.00 97.94 142 THR A CA 1
ATOM 1134 C C . THR A 1 142 ? -20.962 -6.853 20.615 1.00 97.94 142 THR A C 1
ATOM 1136 O O . THR A 1 142 ? -20.506 -6.918 19.474 1.00 97.94 142 THR A O 1
ATOM 1139 N N . THR A 1 143 ? -20.326 -7.328 21.686 1.00 97.44 143 THR A N 1
ATOM 1140 C CA . THR A 1 143 ? -19.048 -8.051 21.636 1.00 97.44 143 THR A CA 1
ATOM 1141 C C . THR A 1 143 ? -19.105 -9.282 22.551 1.00 97.44 143 THR A C 1
ATOM 1143 O O . THR A 1 143 ? -19.930 -9.306 23.472 1.00 97.44 143 THR A O 1
ATOM 1146 N N . PRO A 1 144 ? -18.214 -10.279 22.381 1.00 97.06 144 PRO A N 1
ATOM 1147 C CA . PRO A 1 144 ? -18.109 -11.419 23.299 1.00 97.06 144 PRO A CA 1
ATOM 1148 C C . PRO A 1 144 ? -17.809 -11.041 24.757 1.00 97.06 144 PRO A C 1
ATOM 1150 O O . PRO A 1 144 ? -18.109 -11.809 25.664 1.00 97.06 144 PRO A O 1
ATOM 1153 N N . ARG A 1 145 ? -17.237 -9.854 24.997 1.00 96.56 145 ARG A N 1
ATOM 1154 C CA . ARG A 1 145 ? -16.917 -9.338 26.339 1.00 96.56 145 ARG A CA 1
ATOM 1155 C C . ARG A 1 145 ? -18.009 -8.450 26.933 1.00 96.56 145 ARG A C 1
ATOM 1157 O O . ARG A 1 145 ? -17.821 -7.879 28.003 1.00 96.56 145 ARG A O 1
ATOM 1164 N N . GLY A 1 146 ? -19.142 -8.340 26.248 1.00 96.62 146 GLY A N 1
ATOM 1165 C CA . GLY A 1 146 ? -20.274 -7.523 26.658 1.00 96.62 146 GLY A CA 1
ATOM 1166 C C . GLY A 1 146 ? -20.525 -6.331 25.731 1.00 96.62 146 GLY A C 1
ATOM 1167 O O . GLY A 1 146 ? -19.760 -6.071 24.795 1.00 96.62 146 GLY A O 1
ATOM 1168 N N . PRO A 1 147 ? -21.644 -5.624 25.946 1.00 96.75 147 PRO A N 1
ATOM 1169 C CA . PRO A 1 147 ? -22.040 -4.509 25.105 1.00 96.75 147 PRO A CA 1
ATOM 1170 C C . PRO A 1 147 ? -21.268 -3.227 25.439 1.00 96.75 147 PRO A C 1
ATOM 1172 O O . PRO A 1 147 ? -21.018 -2.917 26.603 1.00 96.75 147 PRO A O 1
ATOM 1175 N N . LEU A 1 148 ? -20.979 -2.429 24.412 1.00 95.75 148 LEU A N 1
ATOM 1176 C CA . LEU A 1 148 ? -20.403 -1.088 24.525 1.00 95.75 148 LEU A CA 1
ATOM 1177 C C . LEU A 1 148 ? -21.396 -0.051 23.996 1.00 95.75 148 LEU A C 1
ATOM 1179 O O . LEU A 1 148 ? -22.132 -0.321 23.050 1.00 95.75 148 LEU A O 1
ATOM 1183 N N . SER A 1 149 ? -21.414 1.144 24.587 1.00 96.25 149 SER A N 1
ATOM 1184 C CA . SER A 1 149 ? -22.234 2.262 24.102 1.00 96.25 149 SER A CA 1
ATOM 1185 C C . SER A 1 149 ? -21.355 3.344 23.487 1.00 96.25 149 SER A C 1
ATOM 1187 O O . SER A 1 149 ? -20.371 3.751 24.097 1.00 96.25 149 SER A O 1
ATOM 1189 N N . ALA A 1 150 ? -21.719 3.841 22.304 1.00 96.50 150 ALA A N 1
ATOM 1190 C CA . ALA A 1 150 ? -20.943 4.854 21.594 1.00 96.50 150 ALA A CA 1
ATOM 1191 C C . ALA A 1 150 ? -21.814 5.993 21.054 1.00 96.50 150 ALA A C 1
ATOM 1193 O O . ALA A 1 150 ? -22.990 5.819 20.715 1.00 96.50 150 ALA A O 1
ATOM 1194 N N . ARG A 1 151 ? -21.205 7.180 20.947 1.00 95.94 151 ARG A N 1
ATOM 1195 C CA . ARG A 1 151 ? -21.794 8.338 20.259 1.00 95.94 151 ARG A CA 1
ATOM 1196 C C . ARG A 1 151 ? -21.568 8.273 18.752 1.00 95.94 151 ARG A C 1
ATOM 1198 O O . ARG A 1 151 ? -22.478 8.557 17.979 1.00 95.94 151 ARG A O 1
ATOM 1205 N N . HIS A 1 152 ? -20.360 7.887 18.359 1.00 96.12 152 HIS A N 1
ATOM 1206 C CA . HIS A 1 152 ? -19.916 7.788 16.976 1.00 96.12 152 HIS A CA 1
ATOM 1207 C C . HIS A 1 152 ? -19.258 6.431 16.754 1.00 96.12 152 HIS A C 1
ATOM 1209 O O . HIS A 1 152 ? -18.627 5.895 17.661 1.00 96.12 152 HIS A O 1
ATOM 1215 N N . ILE A 1 153 ? -19.412 5.898 15.546 1.00 95.94 153 ILE A N 1
ATOM 1216 C CA . ILE A 1 153 ? -18.754 4.674 15.098 1.00 95.94 153 ILE A CA 1
ATOM 1217 C C . ILE A 1 153 ? -18.000 5.021 13.823 1.00 95.94 153 ILE A C 1
ATOM 1219 O O . ILE A 1 153 ? -18.575 5.601 12.901 1.00 95.94 153 ILE A O 1
ATOM 1223 N N . VAL A 1 154 ? -16.720 4.661 13.781 1.00 96.31 154 VAL A N 1
ATOM 1224 C CA . VAL A 1 154 ? -15.894 4.727 12.577 1.00 96.31 154 VAL A CA 1
ATOM 1225 C C . VAL A 1 154 ? -15.578 3.293 12.181 1.00 96.31 154 VAL A C 1
ATOM 1227 O O . VAL A 1 154 ? -14.987 2.548 12.957 1.00 96.31 154 VAL A O 1
ATOM 1230 N N . HIS A 1 155 ? -16.009 2.892 10.990 1.00 95.12 155 HIS A N 1
ATOM 1231 C CA . HIS A 1 155 ? -15.746 1.554 10.482 1.00 95.12 155 HIS A CA 1
ATOM 1232 C C . HIS A 1 155 ? -14.397 1.504 9.761 1.00 95.12 155 HIS A C 1
ATOM 1234 O O . HIS A 1 155 ? -14.215 2.158 8.737 1.00 95.12 155 HIS A O 1
ATOM 1240 N N . THR A 1 156 ? -13.485 0.674 10.264 1.00 94.25 156 THR A N 1
ATOM 1241 C CA . THR A 1 156 ? -12.175 0.371 9.658 1.00 94.25 156 THR A CA 1
ATOM 1242 C C . THR A 1 156 ? -12.015 -1.134 9.399 1.00 94.25 156 THR A C 1
ATOM 1244 O O . THR A 1 156 ? -10.927 -1.689 9.488 1.00 94.25 156 THR A O 1
ATOM 1247 N N . THR A 1 157 ? -13.120 -1.823 9.085 1.00 91.88 157 THR A N 1
ATOM 1248 C CA . THR A 1 157 ? -13.197 -3.295 8.998 1.00 91.88 157 THR A CA 1
ATOM 1249 C C . THR A 1 157 ? -12.941 -3.872 7.597 1.00 91.88 157 THR A C 1
ATOM 1251 O O . THR A 1 157 ? -13.148 -5.065 7.382 1.00 91.88 157 THR A O 1
ATOM 1254 N N . ASN A 1 158 ? -12.467 -3.056 6.646 1.00 90.81 158 ASN A N 1
ATOM 1255 C CA . ASN A 1 158 ? -12.052 -3.457 5.291 1.00 90.81 158 ASN A CA 1
ATOM 1256 C C . ASN A 1 158 ? -13.032 -4.440 4.612 1.00 90.81 158 ASN A C 1
ATOM 1258 O O . ASN A 1 158 ? -14.230 -4.165 4.543 1.00 90.81 158 ASN A O 1
ATOM 1262 N N . GLY A 1 159 ? -12.546 -5.583 4.113 1.00 88.50 159 GLY A N 1
ATOM 1263 C CA . GLY A 1 159 ? -13.351 -6.587 3.407 1.00 88.50 159 GLY A CA 1
ATOM 1264 C C . GLY A 1 159 ? -14.475 -7.210 4.244 1.00 88.50 159 GLY A C 1
ATOM 1265 O O . GLY A 1 159 ? -15.421 -7.752 3.681 1.00 88.50 159 GLY A O 1
ATOM 1266 N N . TYR A 1 160 ? -14.427 -7.076 5.573 1.00 89.25 160 TYR A N 1
ATOM 1267 C CA . TYR A 1 160 ? -15.440 -7.599 6.492 1.00 89.25 160 TYR A CA 1
ATOM 1268 C C . TYR A 1 160 ? -16.588 -6.616 6.750 1.00 89.25 160 TYR A C 1
ATOM 1270 O O . TYR A 1 160 ? -17.509 -6.925 7.504 1.00 89.25 160 TYR A O 1
ATOM 1278 N N . ILE A 1 161 ? -16.560 -5.419 6.153 1.00 92.44 161 ILE A N 1
ATOM 1279 C CA . ILE A 1 161 ? -17.534 -4.351 6.421 1.00 92.44 161 ILE A CA 1
ATOM 1280 C C . ILE A 1 161 ? -18.992 -4.764 6.209 1.00 92.44 161 ILE A C 1
ATOM 1282 O O . ILE A 1 161 ? -19.865 -4.320 6.955 1.00 92.44 161 ILE A O 1
ATOM 1286 N N . SER A 1 162 ? -19.261 -5.646 5.246 1.00 91.19 162 SER A N 1
ATOM 1287 C CA . SER A 1 162 ? -20.608 -6.131 4.928 1.00 91.19 162 SER A CA 1
ATOM 1288 C C . SER A 1 162 ? -21.283 -6.859 6.096 1.00 91.19 162 SER A C 1
ATOM 1290 O O . SER A 1 162 ? -22.510 -6.865 6.170 1.00 91.19 162 SER A O 1
ATOM 1292 N N . THR A 1 163 ? -20.506 -7.402 7.040 1.00 90.38 163 THR A N 1
ATOM 1293 C CA . THR A 1 163 ? -21.025 -8.065 8.250 1.00 90.38 163 THR A CA 1
ATOM 1294 C C . THR A 1 163 ? -21.676 -7.088 9.233 1.00 90.38 163 THR A C 1
ATOM 1296 O O . THR A 1 163 ? -22.630 -7.446 9.916 1.00 90.38 163 THR A O 1
ATOM 1299 N N . LEU A 1 164 ? -21.198 -5.839 9.280 1.00 93.88 164 LEU A N 1
ATOM 1300 C CA . LEU A 1 164 ? -21.696 -4.797 10.188 1.00 93.88 164 LEU A CA 1
ATOM 1301 C C . LEU A 1 164 ? -22.530 -3.732 9.476 1.00 93.88 164 LEU A C 1
ATOM 1303 O O . LEU A 1 164 ? -23.327 -3.041 10.110 1.00 93.88 164 LEU A O 1
ATOM 1307 N N . VAL A 1 165 ? -22.359 -3.600 8.161 1.00 94.12 165 VAL A N 1
ATOM 1308 C CA . VAL A 1 165 ? -23.102 -2.673 7.309 1.00 94.12 165 VAL A CA 1
ATOM 1309 C C . VAL A 1 165 ? -23.719 -3.476 6.159 1.00 94.12 165 VAL A C 1
ATOM 1311 O O . VAL A 1 165 ? -23.153 -3.515 5.063 1.00 94.12 165 VAL A O 1
ATOM 1314 N N . PRO A 1 166 ? -24.896 -4.105 6.364 1.00 90.00 166 PRO A N 1
ATOM 1315 C CA . PRO A 1 166 ? -25.511 -4.997 5.374 1.00 90.00 166 PRO A CA 1
ATOM 1316 C C . PRO A 1 166 ? -25.766 -4.335 4.015 1.00 90.00 166 PRO A C 1
ATOM 1318 O O . PRO A 1 166 ? -25.723 -4.991 2.980 1.00 90.00 166 PRO A O 1
ATOM 1321 N N . GLY A 1 167 ? -25.954 -3.011 3.990 1.00 92.75 167 GLY A N 1
ATOM 1322 C CA . GLY A 1 167 ? -26.068 -2.234 2.754 1.00 92.75 167 GLY A CA 1
ATOM 1323 C C . GLY A 1 167 ? -24.815 -2.259 1.865 1.00 92.75 167 GLY A C 1
ATOM 1324 O O . GLY A 1 167 ? -24.883 -1.823 0.722 1.00 92.75 167 GLY A O 1
ATOM 1325 N N . LEU A 1 168 ? -23.678 -2.768 2.341 1.00 93.62 168 LEU A N 1
ATOM 1326 C CA . LEU A 1 168 ? -22.453 -2.944 1.551 1.00 93.62 168 LEU A CA 1
ATOM 1327 C C . LEU A 1 168 ? -22.223 -4.397 1.113 1.00 93.62 168 LEU A C 1
ATOM 1329 O O . LEU A 1 168 ? -21.272 -4.667 0.377 1.00 93.62 168 LEU A O 1
ATOM 1333 N N . ALA A 1 169 ? -23.106 -5.325 1.496 1.00 91.00 169 ALA A N 1
ATOM 1334 C CA . ALA A 1 169 ? -23.093 -6.681 0.962 1.00 91.00 169 ALA A CA 1
ATOM 1335 C C . ALA A 1 169 ? -23.252 -6.654 -0.569 1.00 91.00 169 ALA A C 1
ATOM 1337 O O . ALA A 1 169 ? -24.048 -5.886 -1.113 1.00 91.00 169 ALA A O 1
ATOM 1338 N N . GLY A 1 170 ? -22.444 -7.453 -1.267 1.00 89.81 170 GLY A N 1
ATOM 1339 C CA . GLY A 1 170 ? -22.410 -7.482 -2.732 1.00 89.81 170 GLY A CA 1
ATOM 1340 C C . GLY A 1 170 ? -21.720 -6.281 -3.396 1.00 89.81 170 GLY A C 1
ATOM 1341 O O . GLY A 1 170 ? -21.625 -6.245 -4.618 1.00 89.81 170 GLY A O 1
ATOM 1342 N N . ARG A 1 171 ? -21.251 -5.290 -2.621 1.00 92.25 171 ARG A N 1
ATOM 1343 C CA . ARG A 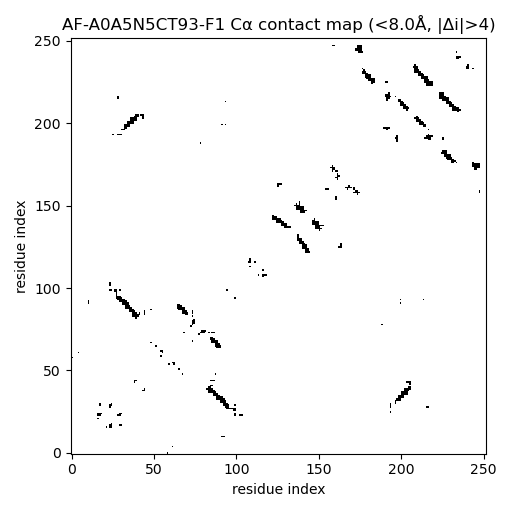1 171 ? -20.550 -4.093 -3.128 1.00 92.25 171 ARG A CA 1
ATOM 1344 C C . ARG A 1 171 ? -19.068 -4.074 -2.770 1.00 92.25 171 ARG A C 1
ATOM 1346 O O . ARG A 1 171 ? -18.281 -3.451 -3.475 1.00 92.25 171 ARG A O 1
ATOM 1353 N N . ILE A 1 172 ? -18.702 -4.722 -1.668 1.00 92.06 172 ILE A N 1
ATOM 1354 C CA . ILE A 1 172 ? -17.325 -4.855 -1.194 1.00 92.06 172 ILE A CA 1
ATOM 1355 C C . ILE A 1 172 ? -17.071 -6.338 -0.957 1.00 92.06 172 ILE A C 1
ATOM 1357 O O . ILE A 1 172 ? -17.831 -6.989 -0.239 1.00 92.06 172 ILE A O 1
ATOM 1361 N N . PHE A 1 173 ? -15.999 -6.846 -1.558 1.00 89.69 173 PHE A N 1
ATOM 1362 C CA . PHE A 1 173 ? -15.559 -8.227 -1.417 1.00 89.69 173 PHE A CA 1
ATOM 1363 C C . PHE A 1 173 ? -14.099 -8.246 -0.961 1.00 89.69 173 PHE A C 1
ATOM 1365 O O . PHE A 1 173 ? -13.301 -7.457 -1.476 1.00 89.69 173 PHE A O 1
ATOM 1372 N N . PRO A 1 174 ? -13.730 -9.118 -0.010 1.00 90.31 174 PRO A N 1
ATOM 1373 C CA . PRO A 1 174 ? -12.330 -9.414 0.242 1.00 90.31 174 PRO A CA 1
ATOM 1374 C C . PRO A 1 174 ? -11.734 -10.103 -0.989 1.00 90.31 174 PRO A C 1
ATOM 1376 O O . PRO A 1 174 ? -12.424 -10.852 -1.680 1.00 90.31 174 PRO A O 1
ATOM 1379 N N . VAL A 1 175 ? -10.463 -9.828 -1.261 1.00 89.56 175 VAL A N 1
ATOM 1380 C CA . VAL A 1 175 ? -9.697 -10.487 -2.320 1.00 89.56 175 VAL A CA 1
ATOM 1381 C C . VAL A 1 175 ? -8.425 -11.009 -1.682 1.00 89.56 175 VAL A C 1
ATOM 1383 O O . VAL A 1 175 ? -7.670 -10.225 -1.099 1.00 89.56 175 VAL A O 1
ATOM 1386 N N . ARG A 1 176 ? -8.202 -12.319 -1.768 1.00 89.25 176 ARG A N 1
ATOM 1387 C CA . ARG A 1 176 ? -6.980 -12.927 -1.249 1.00 89.25 176 ARG A CA 1
ATOM 1388 C C . ARG A 1 176 ? -5.809 -12.563 -2.162 1.00 89.25 176 ARG A C 1
ATOM 1390 O O . ARG A 1 176 ? -5.879 -12.684 -3.382 1.00 89.25 176 ARG A O 1
ATOM 1397 N N . GLY A 1 177 ? -4.740 -12.067 -1.550 1.00 88.75 177 GLY A N 1
ATOM 1398 C CA . GLY A 1 177 ? -3.487 -11.732 -2.216 1.00 88.75 177 GLY A CA 1
ATOM 1399 C C . GLY A 1 177 ? -2.347 -12.559 -1.642 1.00 88.75 177 GLY A C 1
ATOM 1400 O O . GLY A 1 177 ? -2.391 -12.967 -0.482 1.00 88.75 177 GLY A O 1
ATOM 1401 N N . GLN A 1 178 ? -1.318 -12.796 -2.448 1.00 86.94 178 GLN A N 1
ATOM 1402 C CA . GLN A 1 178 ? -0.123 -13.522 -2.031 1.00 86.94 178 GLN A CA 1
ATOM 1403 C C . GLN A 1 178 ? 1.105 -12.629 -2.168 1.00 86.94 178 GLN A C 1
ATOM 1405 O O . GLN A 1 178 ? 1.197 -11.798 -3.074 1.00 86.94 178 GLN A O 1
ATOM 1410 N N . MET A 1 179 ? 2.050 -12.808 -1.249 1.00 92.56 179 MET A N 1
ATOM 1411 C CA . MET A 1 179 ? 3.337 -12.133 -1.283 1.00 92.56 179 MET A CA 1
ATOM 1412 C C . MET A 1 179 ? 4.425 -13.090 -0.808 1.00 92.56 179 MET A C 1
ATOM 1414 O O . MET A 1 179 ? 4.222 -13.860 0.129 1.00 92.56 179 MET A O 1
ATOM 1418 N N . THR A 1 180 ? 5.582 -13.031 -1.453 1.00 93.94 180 THR A N 1
ATOM 1419 C CA . THR A 1 180 ? 6.774 -13.804 -1.099 1.00 93.94 180 THR A CA 1
ATOM 1420 C C . THR A 1 180 ? 7.912 -12.856 -0.749 1.00 93.94 180 THR A C 1
ATOM 1422 O O . THR A 1 180 ? 7.985 -11.749 -1.281 1.00 93.94 180 THR A O 1
ATOM 1425 N N . ALA A 1 181 ? 8.792 -13.295 0.147 1.00 93.62 181 ALA A N 1
ATOM 1426 C CA . ALA A 1 181 ? 10.068 -12.644 0.411 1.00 93.62 181 ALA A CA 1
ATOM 1427 C C . ALA A 1 181 ? 11.169 -13.484 -0.235 1.00 93.62 181 ALA A C 1
ATOM 1429 O O . ALA A 1 181 ? 11.263 -14.688 0.014 1.00 93.62 181 ALA A O 1
ATOM 1430 N N . GLN A 1 182 ? 11.975 -12.865 -1.089 1.00 92.88 182 GLN A N 1
ATOM 1431 C CA . GLN A 1 182 ? 13.036 -13.543 -1.828 1.00 92.88 182 GLN A CA 1
ATOM 1432 C C . GLN A 1 182 ? 14.358 -12.819 -1.596 1.00 92.88 182 GLN A C 1
ATOM 1434 O O . GLN A 1 182 ? 14.409 -11.593 -1.600 1.00 92.88 182 GLN A O 1
ATOM 1439 N N . GLY A 1 183 ? 15.452 -13.556 -1.418 1.00 91.50 183 GLY A N 1
ATOM 1440 C CA . GLY A 1 183 ? 16.773 -12.933 -1.383 1.00 91.50 183 GLY A CA 1
ATOM 1441 C C . GLY A 1 183 ? 17.096 -12.311 -2.750 1.00 91.50 183 GLY A C 1
ATOM 1442 O O . GLY A 1 183 ? 16.879 -12.971 -3.767 1.00 91.50 183 GLY A O 1
ATOM 1443 N N . PRO A 1 184 ? 17.649 -11.086 -2.819 1.00 88.25 184 PRO A N 1
ATOM 1444 C CA . PRO A 1 184 ? 17.969 -10.439 -4.094 1.00 88.25 184 PRO A CA 1
ATOM 1445 C C . PRO A 1 184 ? 19.027 -11.217 -4.898 1.00 88.25 184 PRO A C 1
ATOM 1447 O O . PRO A 1 184 ? 19.105 -11.118 -6.119 1.00 88.25 184 PRO A O 1
ATOM 1450 N N . GLY A 1 185 ? 19.839 -12.043 -4.233 1.00 87.00 185 GLY A N 1
ATOM 1451 C CA . GLY A 1 185 ? 20.961 -12.742 -4.852 1.00 87.00 185 GLY A CA 1
ATOM 1452 C C . GLY A 1 185 ? 22.152 -11.812 -5.116 1.00 87.00 185 GLY A C 1
ATOM 1453 O O . GLY A 1 185 ? 22.083 -10.588 -4.986 1.00 87.00 185 GLY A O 1
ATOM 1454 N N . ALA A 1 186 ? 23.295 -12.400 -5.475 1.00 85.31 186 ALA A N 1
ATOM 1455 C CA . ALA A 1 186 ? 24.557 -11.660 -5.579 1.00 85.31 186 ALA A CA 1
ATOM 1456 C C . ALA A 1 186 ? 24.608 -10.669 -6.760 1.00 85.31 186 ALA A C 1
ATOM 1458 O O . ALA A 1 186 ? 25.342 -9.688 -6.704 1.00 85.31 186 ALA A O 1
ATOM 1459 N N . ARG A 1 187 ? 23.837 -10.922 -7.828 1.00 86.50 187 ARG A N 1
ATOM 1460 C CA . ARG A 1 187 ? 23.863 -10.132 -9.075 1.00 86.50 187 ARG A CA 1
ATOM 1461 C C . ARG A 1 187 ? 22.798 -9.040 -9.152 1.00 86.50 187 ARG A C 1
ATOM 1463 O O . ARG A 1 187 ? 22.741 -8.341 -10.158 1.00 86.50 187 ARG A O 1
ATOM 1470 N N . PHE A 1 188 ? 21.937 -8.909 -8.147 1.00 87.81 188 PHE A N 1
ATOM 1471 C CA . PHE A 1 188 ? 20.920 -7.865 -8.164 1.00 87.81 188 PHE A CA 1
ATOM 1472 C C . PHE A 1 188 ? 21.577 -6.493 -7.963 1.00 87.81 188 PHE A C 1
ATOM 1474 O O . PHE A 1 188 ? 22.342 -6.328 -7.008 1.00 87.81 188 PHE A O 1
ATOM 1481 N N . PRO A 1 189 ? 21.323 -5.521 -8.856 1.00 85.12 189 PRO A N 1
ATOM 1482 C CA . PRO A 1 189 ? 22.098 -4.282 -8.908 1.00 85.12 189 PRO A CA 1
ATOM 1483 C C . PRO A 1 189 ? 21.709 -3.279 -7.814 1.00 85.12 189 PRO A C 1
ATOM 1485 O O . PRO A 1 189 ? 22.440 -2.322 -7.566 1.00 85.12 189 PRO A O 1
ATOM 1488 N N . PHE A 1 190 ? 20.563 -3.482 -7.161 1.00 85.94 190 PHE A N 1
ATOM 1489 C CA . PHE A 1 190 ? 19.980 -2.528 -6.226 1.00 85.94 190 PHE A CA 1
ATOM 1490 C C . PHE A 1 190 ? 20.265 -2.909 -4.769 1.00 85.94 190 PHE A C 1
ATOM 1492 O O . PHE A 1 190 ? 20.072 -4.051 -4.336 1.00 85.94 190 PHE A O 1
ATOM 1499 N N . ARG A 1 191 ? 20.748 -1.916 -4.016 1.00 86.25 191 ARG A N 1
ATOM 1500 C CA . ARG A 1 191 ? 21.108 -1.997 -2.596 1.00 86.25 191 ARG A CA 1
ATOM 1501 C C . ARG A 1 191 ? 20.525 -0.789 -1.850 1.00 86.25 191 ARG A C 1
ATOM 1503 O O . ARG A 1 191 ? 21.279 0.101 -1.455 1.00 86.25 191 ARG A O 1
ATOM 1510 N N . PRO A 1 192 ? 19.189 -0.697 -1.711 1.00 85.75 192 PRO A N 1
ATOM 1511 C CA . PRO A 1 192 ? 18.550 0.455 -1.100 1.00 85.75 192 PRO A CA 1
ATOM 1512 C C . PRO A 1 192 ? 18.874 0.517 0.387 1.00 85.75 192 PRO A C 1
ATOM 1514 O O . PRO A 1 192 ? 19.053 -0.515 1.032 1.00 85.75 192 PRO A O 1
ATOM 1517 N N . SER A 1 193 ? 18.872 1.722 0.940 1.00 85.88 193 SER A N 1
ATOM 1518 C CA . SER A 1 193 ? 18.845 1.976 2.383 1.00 85.88 193 SER A CA 1
ATOM 1519 C C . SER A 1 193 ? 17.729 2.973 2.706 1.00 85.88 193 SER A C 1
ATOM 1521 O O . SER A 1 193 ? 17.068 3.481 1.800 1.00 85.88 193 SER A O 1
ATOM 1523 N N . LEU A 1 194 ? 17.502 3.281 3.985 1.00 82.94 194 LEU A N 1
ATOM 1524 C CA . LEU A 1 194 ? 16.529 4.317 4.363 1.00 82.94 194 LEU A CA 1
ATOM 1525 C C . LEU A 1 194 ? 16.909 5.713 3.850 1.00 82.94 194 LEU A C 1
ATOM 1527 O O . LEU A 1 194 ? 16.021 6.524 3.593 1.00 82.94 194 LEU A O 1
ATOM 1531 N N . GLU A 1 195 ? 18.209 5.974 3.697 1.00 83.88 195 GLU A N 1
ATOM 1532 C CA . GLU A 1 195 ? 18.764 7.251 3.225 1.00 83.88 195 GLU A CA 1
ATOM 1533 C C . GLU A 1 195 ? 18.994 7.274 1.711 1.00 83.88 195 GLU A C 1
ATOM 1535 O O . GLU A 1 195 ? 19.029 8.334 1.090 1.00 83.88 195 GLU A O 1
ATOM 1540 N N . LYS A 1 196 ? 19.144 6.094 1.101 1.00 83.81 196 LYS A N 1
ATOM 1541 C CA . LYS A 1 196 ? 19.240 5.907 -0.350 1.00 83.81 196 LYS A CA 1
ATOM 1542 C C . LYS A 1 196 ? 18.166 4.923 -0.796 1.00 83.81 196 LYS A C 1
ATOM 1544 O O . LYS A 1 196 ? 18.497 3.801 -1.198 1.00 83.81 196 LYS A O 1
ATOM 1549 N N . PRO A 1 197 ? 16.882 5.288 -0.668 1.00 76.00 197 PRO A N 1
ATOM 1550 C CA . PRO A 1 197 ? 15.835 4.453 -1.204 1.00 76.00 197 PRO A CA 1
ATOM 1551 C C . PRO A 1 197 ? 15.948 4.421 -2.727 1.00 76.00 197 PRO A C 1
ATOM 1553 O O . PRO A 1 197 ? 16.518 5.316 -3.351 1.00 76.00 197 PRO A O 1
ATOM 1556 N N . GLN A 1 198 ? 15.423 3.358 -3.317 1.00 87.31 198 GLN A N 1
ATOM 1557 C CA . GLN A 1 198 ? 15.452 3.171 -4.760 1.00 87.31 198 GLN A CA 1
ATOM 1558 C C . GLN A 1 198 ? 14.020 3.005 -5.250 1.00 87.31 198 GLN A C 1
ATOM 1560 O O . GLN A 1 198 ? 13.156 3.820 -4.921 1.00 87.31 198 GLN A O 1
ATOM 1565 N N . HIS A 1 199 ? 13.774 1.959 -6.024 1.00 93.25 199 HIS A N 1
ATOM 1566 C CA . HIS A 1 199 ? 12.521 1.791 -6.719 1.00 93.25 199 HIS A CA 1
ATOM 1567 C C . HIS A 1 199 ? 11.552 0.879 -5.960 1.00 93.25 199 HIS A C 1
ATOM 1569 O O . HIS A 1 199 ? 11.952 -0.010 -5.203 1.00 93.25 199 HIS A O 1
ATOM 1575 N N . SER A 1 200 ? 10.266 1.087 -6.212 1.00 95.94 200 SER A N 1
ATOM 1576 C CA . SER A 1 200 ? 9.272 0.013 -6.199 1.00 95.94 200 SER A CA 1
ATOM 1577 C C . SER A 1 200 ? 8.843 -0.251 -7.639 1.00 95.94 200 SER A C 1
ATOM 1579 O O . SER A 1 200 ? 8.972 0.623 -8.491 1.00 95.94 200 SER A O 1
ATOM 1581 N N . TRP A 1 201 ? 8.355 -1.445 -7.943 1.00 97.00 201 TRP A N 1
ATOM 1582 C CA . TRP A 1 201 ? 8.007 -1.828 -9.306 1.00 97.00 201 TRP A CA 1
ATOM 1583 C C . TRP A 1 201 ? 6.571 -2.312 -9.397 1.00 97.00 201 TRP A C 1
ATOM 1585 O O . TRP A 1 201 ? 6.066 -2.978 -8.493 1.00 97.00 201 TRP A O 1
ATOM 1595 N N . LEU A 1 202 ? 5.955 -2.003 -10.532 1.00 97.06 202 LEU A N 1
ATOM 1596 C CA . LEU A 1 202 ? 4.758 -2.660 -11.041 1.00 97.06 202 LEU A CA 1
ATOM 1597 C C . LEU A 1 202 ? 5.115 -3.279 -12.391 1.00 97.06 202 LEU A C 1
ATOM 1599 O O . LEU A 1 202 ? 5.752 -2.629 -13.213 1.00 97.06 202 LEU A O 1
ATOM 1603 N N . PHE A 1 203 ? 4.717 -4.519 -12.622 1.00 96.81 203 PHE A N 1
ATOM 1604 C CA . PHE A 1 203 ? 4.979 -5.269 -13.845 1.00 96.81 203 PHE A CA 1
ATOM 1605 C C . PHE A 1 203 ? 3.644 -5.532 -14.534 1.00 96.81 203 PHE A C 1
ATOM 1607 O O . PHE A 1 203 ? 2.888 -6.386 -14.087 1.00 96.81 203 PHE A O 1
ATOM 1614 N N . ASN A 1 204 ? 3.330 -4.771 -15.583 1.00 96.06 204 ASN A N 1
ATOM 1615 C CA . ASN A 1 204 ? 2.028 -4.803 -16.251 1.00 96.06 204 ASN A CA 1
ATOM 1616 C C . ASN A 1 204 ? 2.086 -5.678 -17.507 1.00 96.06 204 ASN A C 1
ATOM 1618 O O . ASN A 1 204 ? 2.888 -5.424 -18.414 1.00 96.06 204 ASN A O 1
ATOM 1622 N N . TYR A 1 205 ? 1.211 -6.682 -17.571 1.00 91.94 205 TYR A N 1
ATOM 1623 C CA . TYR A 1 205 ? 1.196 -7.687 -18.635 1.00 91.94 205 TYR A CA 1
ATOM 1624 C C . TYR A 1 205 ? 0.069 -7.448 -19.650 1.00 91.94 205 TYR A C 1
ATOM 1626 O O . TYR A 1 205 ? -0.992 -6.933 -19.304 1.00 91.94 205 TYR A O 1
ATOM 1634 N N . ALA A 1 206 ? 0.279 -7.893 -20.895 1.00 85.75 206 ALA A N 1
ATOM 1635 C CA . ALA A 1 206 ? -0.628 -7.665 -22.030 1.00 85.75 206 ALA A CA 1
ATOM 1636 C C . ALA A 1 206 ? -2.073 -8.152 -21.798 1.00 85.75 206 ALA A C 1
ATOM 1638 O O . ALA A 1 206 ? -3.032 -7.526 -22.228 1.00 85.75 206 ALA A O 1
ATOM 1639 N N . ASN A 1 207 ? -2.243 -9.272 -21.090 1.00 79.31 207 ASN A N 1
ATOM 1640 C CA . ASN A 1 207 ? -3.550 -9.908 -20.880 1.00 79.31 207 ASN A CA 1
ATOM 1641 C C . ASN A 1 207 ? -4.270 -9.418 -19.612 1.00 79.31 207 ASN A C 1
ATOM 1643 O O . ASN A 1 207 ? -5.201 -10.073 -19.132 1.00 79.31 207 ASN A O 1
ATOM 1647 N N . GLY A 1 208 ? -3.833 -8.282 -19.068 1.00 80.75 208 GLY A N 1
ATOM 1648 C CA . GLY A 1 208 ? -4.292 -7.756 -17.794 1.00 80.75 208 GLY A CA 1
ATOM 1649 C C . GLY A 1 208 ? -3.591 -8.393 -16.594 1.00 80.75 208 GLY A C 1
ATOM 1650 O O . GLY A 1 208 ? -2.890 -9.401 -16.690 1.00 80.75 208 GLY A O 1
ATOM 1651 N N . GLY A 1 209 ? -3.800 -7.766 -15.439 1.00 88.12 209 GLY A N 1
ATOM 1652 C CA . GLY A 1 209 ? -3.084 -8.090 -14.213 1.00 88.12 209 GLY A CA 1
ATOM 1653 C C . GLY A 1 209 ? -1.690 -7.476 -14.155 1.00 88.12 209 GLY A C 1
ATOM 1654 O O . GLY A 1 209 ? -1.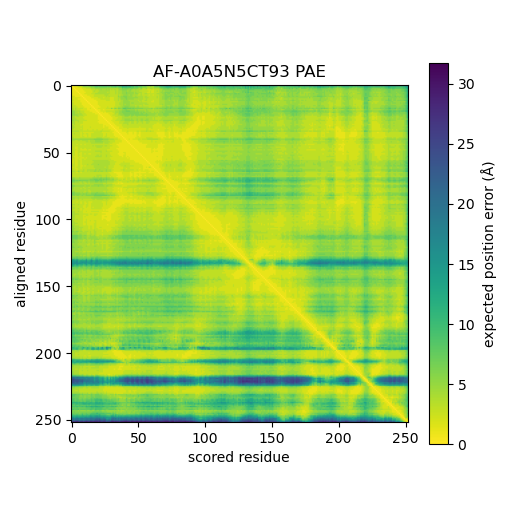151 -6.962 -15.136 1.00 88.12 209 GLY A O 1
ATOM 1655 N N . PHE A 1 210 ? -1.130 -7.511 -12.956 1.00 93.19 210 PHE A N 1
ATOM 1656 C CA . PHE A 1 210 ? 0.198 -7.005 -12.685 1.00 93.19 210 PHE A CA 1
ATOM 1657 C C . PHE A 1 210 ? 0.805 -7.738 -11.497 1.00 93.19 210 PHE A C 1
ATOM 1659 O O . PHE A 1 210 ? 0.083 -8.209 -10.611 1.00 93.19 210 PHE A O 1
ATOM 1666 N N . ASP A 1 211 ? 2.130 -7.750 -11.468 1.00 95.25 211 ASP A N 1
ATOM 1667 C CA . ASP A 1 211 ? 2.892 -8.054 -10.264 1.00 95.25 211 ASP A CA 1
ATOM 1668 C C . ASP A 1 211 ? 3.473 -6.771 -9.689 1.00 95.25 211 ASP A C 1
ATOM 1670 O O . ASP A 1 211 ? 3.645 -5.774 -10.391 1.00 95.25 211 ASP A O 1
ATOM 1674 N N . TYR A 1 212 ? 3.763 -6.777 -8.398 1.00 95.69 212 TYR A N 1
ATOM 1675 C CA . TYR A 1 212 ? 4.406 -5.663 -7.725 1.00 95.69 212 TYR A CA 1
ATOM 1676 C C . TYR A 1 212 ? 5.561 -6.153 -6.878 1.00 95.69 212 TYR A C 1
ATOM 1678 O O . TYR A 1 212 ? 5.506 -7.206 -6.245 1.00 95.69 212 TYR A O 1
ATOM 1686 N N . LEU A 1 213 ? 6.611 -5.348 -6.852 1.00 95.81 213 LEU A N 1
ATOM 1687 C CA . LEU A 1 213 ? 7.828 -5.646 -6.128 1.00 95.81 213 LEU A CA 1
ATOM 1688 C C . LEU A 1 213 ? 8.260 -4.412 -5.348 1.00 95.81 213 LEU A C 1
ATOM 1690 O O . LEU A 1 213 ? 8.304 -3.303 -5.874 1.00 95.81 213 LEU A O 1
ATOM 1694 N N . THR A 1 214 ? 8.639 -4.604 -4.095 1.00 94.88 214 THR A N 1
ATOM 1695 C CA . THR A 1 214 ? 9.429 -3.619 -3.356 1.00 94.88 214 THR A CA 1
ATOM 1696 C C . THR A 1 214 ? 10.612 -4.326 -2.727 1.00 94.88 214 THR A C 1
ATOM 1698 O O . THR A 1 214 ? 10.491 -5.458 -2.272 1.00 94.88 214 THR A O 1
ATOM 1701 N N . GLN A 1 215 ? 11.757 -3.658 -2.669 1.00 93.06 215 GLN A N 1
ATOM 1702 C CA . GLN A 1 215 ? 12.919 -4.183 -1.964 1.00 93.06 215 GLN A CA 1
ATOM 1703 C C . GLN A 1 215 ? 12.993 -3.564 -0.572 1.00 93.06 215 GLN A C 1
ATOM 1705 O O . GLN A 1 215 ? 12.863 -2.340 -0.438 1.00 93.06 215 GLN A O 1
ATOM 1710 N N . LEU A 1 216 ? 13.182 -4.384 0.458 1.00 92.75 216 LEU A N 1
ATOM 1711 C CA . LEU A 1 216 ? 13.464 -3.889 1.801 1.00 92.75 216 LEU A CA 1
ATOM 1712 C C . LEU A 1 216 ? 14.818 -3.146 1.822 1.00 92.75 216 LEU A C 1
ATOM 1714 O O . LEU A 1 216 ? 15.700 -3.431 1.012 1.00 92.75 216 LEU A O 1
ATOM 1718 N N . PRO A 1 217 ? 15.006 -2.138 2.686 1.00 90.81 217 PRO A N 1
ATOM 1719 C CA . PRO A 1 217 ? 16.303 -1.496 2.843 1.00 90.81 217 PRO A CA 1
ATOM 1720 C C . PRO A 1 217 ? 17.313 -2.489 3.431 1.00 90.81 217 PRO A C 1
ATOM 1722 O O . PRO A 1 217 ? 16.990 -3.250 4.340 1.00 90.81 217 PRO A O 1
ATOM 1725 N N . HIS A 1 218 ? 18.553 -2.440 2.958 1.00 84.75 218 HIS A N 1
ATOM 1726 C CA . HIS A 1 218 ? 19.664 -3.119 3.610 1.00 84.75 218 HIS A CA 1
ATOM 1727 C C . HIS A 1 218 ? 19.908 -2.421 4.943 1.00 84.75 218 HIS A C 1
ATOM 1729 O O . HIS A 1 218 ? 20.120 -1.202 4.985 1.00 84.75 218 HIS A O 1
ATOM 1735 N N . SER A 1 219 ? 19.848 -3.190 6.022 1.00 69.75 219 SER A N 1
ATOM 1736 C CA . SER A 1 219 ? 20.154 -2.711 7.361 1.00 69.75 219 SER A CA 1
ATOM 1737 C C . SER A 1 219 ? 21.439 -3.360 7.859 1.00 69.75 219 SER A C 1
ATOM 1739 O O . SER A 1 219 ? 21.707 -4.522 7.582 1.00 69.75 219 SER A O 1
ATOM 1741 N N . ASN A 1 220 ? 22.210 -2.626 8.662 1.00 53.75 220 ASN A N 1
ATOM 1742 C CA . ASN A 1 220 ? 23.301 -3.212 9.446 1.00 53.75 220 ASN A CA 1
ATOM 1743 C C . ASN A 1 220 ? 22.774 -3.998 10.668 1.00 53.75 220 ASN A C 1
ATOM 1745 O O . ASN A 1 220 ? 23.563 -4.510 11.461 1.00 53.75 220 ASN A O 1
ATOM 1749 N N . THR A 1 221 ? 21.451 -4.066 10.850 1.00 54.88 221 THR A N 1
ATOM 1750 C CA . THR A 1 221 ? 20.773 -4.892 11.855 1.00 54.88 221 THR A CA 1
ATOM 1751 C C . THR A 1 221 ? 20.206 -6.164 11.208 1.00 54.88 221 THR A C 1
ATOM 1753 O O . THR A 1 221 ? 19.879 -6.145 10.023 1.00 54.88 221 THR A O 1
ATOM 1756 N N . PRO A 1 222 ? 19.996 -7.262 11.961 1.00 56.72 222 PRO A N 1
ATOM 1757 C CA . PRO A 1 222 ? 19.504 -8.546 11.430 1.00 56.72 222 PRO A CA 1
ATOM 1758 C C . PRO A 1 222 ? 18.082 -8.534 10.832 1.00 56.72 222 PRO A C 1
ATOM 1760 O O . PRO A 1 222 ? 17.509 -9.592 10.598 1.00 56.72 222 PRO A O 1
ATOM 1763 N N . GLN A 1 223 ? 17.456 -7.367 10.685 1.00 60.72 223 GLN A N 1
ATOM 1764 C CA . GLN A 1 223 ? 16.029 -7.224 10.394 1.00 60.72 223 GLN A CA 1
ATOM 1765 C C . GLN A 1 223 ? 15.694 -7.239 8.896 1.00 60.72 223 GLN A C 1
ATOM 1767 O O . GLN A 1 223 ? 14.519 -7.381 8.569 1.00 60.72 223 GLN A O 1
ATOM 1772 N N . SER A 1 224 ? 16.676 -7.050 8.007 1.00 68.19 224 SER A N 1
ATOM 1773 C CA . SER A 1 224 ? 16.491 -7.093 6.547 1.00 68.19 224 SER A CA 1
ATOM 1774 C C . SER A 1 224 ? 17.841 -7.146 5.826 1.00 68.19 224 SER A C 1
ATOM 1776 O O . SER A 1 224 ? 18.669 -6.249 6.020 1.00 68.19 224 SER A O 1
ATOM 1778 N N . ASP A 1 225 ? 18.028 -8.141 4.955 1.00 78.81 225 ASP A N 1
ATOM 1779 C CA . ASP A 1 225 ? 19.165 -8.233 4.015 1.00 78.81 225 ASP A CA 1
ATOM 1780 C C . ASP A 1 225 ? 18.771 -7.771 2.596 1.00 78.81 225 ASP A C 1
ATOM 1782 O O . ASP A 1 225 ? 19.323 -8.184 1.571 1.00 78.81 225 ASP A O 1
ATOM 1786 N N . GLY A 1 226 ? 17.763 -6.900 2.525 1.00 88.88 226 GLY A N 1
ATOM 1787 C CA . GLY A 1 226 ? 17.298 -6.325 1.271 1.00 88.88 226 GLY A CA 1
ATOM 1788 C C . GLY A 1 226 ? 16.425 -7.273 0.462 1.00 88.88 226 GLY A C 1
ATOM 1789 O O . GLY A 1 226 ? 16.530 -7.307 -0.770 1.00 88.88 226 GLY A O 1
ATOM 1790 N N . GLU A 1 227 ? 15.579 -8.039 1.151 1.00 92.88 227 GLU A N 1
ATOM 1791 C CA . GLU A 1 227 ? 14.634 -8.975 0.562 1.00 92.88 227 GLU A CA 1
ATOM 1792 C C . GLU A 1 227 ? 13.718 -8.286 -0.458 1.00 92.88 227 GLU A C 1
ATOM 1794 O O . GLU A 1 227 ? 13.253 -7.154 -0.292 1.00 92.88 227 GLU A O 1
ATOM 1799 N N . LEU A 1 228 ? 13.450 -9.013 -1.532 1.00 94.12 228 LEU A N 1
ATOM 1800 C CA . LEU A 1 228 ? 12.508 -8.687 -2.583 1.00 94.12 228 LEU A CA 1
ATOM 1801 C C . LEU A 1 228 ? 11.123 -9.174 -2.163 1.00 94.12 228 LEU A C 1
ATOM 1803 O O . LEU A 1 228 ? 10.863 -10.377 -2.112 1.00 94.12 228 LEU A O 1
ATOM 1807 N N . MET A 1 229 ? 10.242 -8.225 -1.859 1.00 95.44 229 MET A N 1
ATOM 1808 C CA . MET A 1 229 ? 8.856 -8.470 -1.478 1.00 95.44 229 MET A CA 1
ATOM 1809 C C . MET A 1 229 ? 7.997 -8.457 -2.741 1.00 95.44 229 MET A C 1
ATOM 1811 O O . MET A 1 229 ? 7.594 -7.388 -3.208 1.00 95.44 229 MET A O 1
ATOM 1815 N N . LEU A 1 230 ? 7.779 -9.638 -3.322 1.00 95.75 230 LEU A N 1
ATOM 1816 C CA . LEU A 1 230 ? 7.059 -9.827 -4.582 1.00 95.75 230 LEU A CA 1
ATOM 1817 C C . LEU A 1 230 ? 5.633 -10.299 -4.307 1.00 95.75 230 LEU A C 1
ATOM 1819 O O . LEU A 1 230 ? 5.445 -11.353 -3.695 1.00 95.75 230 LEU A O 1
ATOM 1823 N N . GLY A 1 231 ? 4.645 -9.557 -4.791 1.00 94.69 231 GLY A N 1
ATOM 1824 C CA . GLY A 1 231 ? 3.239 -9.954 -4.781 1.00 94.69 231 GLY A CA 1
ATOM 1825 C C . GLY A 1 231 ? 2.571 -9.707 -6.130 1.00 94.69 231 GLY A C 1
ATOM 1826 O O . GLY A 1 231 ? 3.202 -9.225 -7.068 1.00 94.69 231 GLY A O 1
ATOM 1827 N N . GLY A 1 232 ? 1.289 -10.050 -6.225 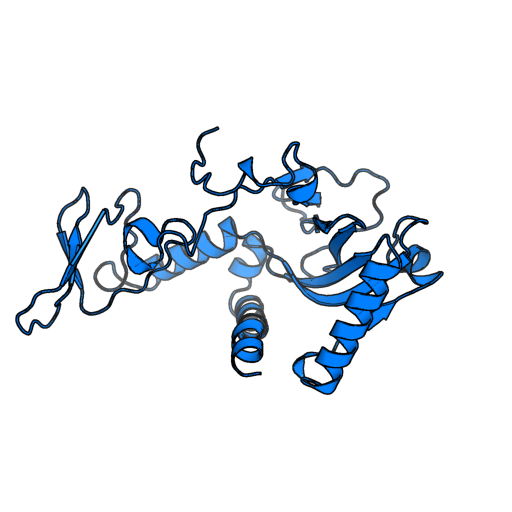1.00 92.25 232 GLY A N 1
ATOM 1828 C CA . GLY A 1 232 ? 0.532 -9.991 -7.475 1.00 92.25 232 GLY A CA 1
ATOM 1829 C C . GLY A 1 232 ? 0.004 -11.360 -7.875 1.00 92.25 232 GLY A C 1
ATOM 1830 O O . GLY A 1 232 ? -0.529 -12.084 -7.037 1.00 92.25 232 GLY A O 1
ATOM 1831 N N . GLY A 1 233 ? 0.095 -11.694 -9.159 1.00 89.00 233 GLY A N 1
ATOM 1832 C CA . GLY A 1 233 ? -0.270 -13.005 -9.694 1.00 89.00 233 GLY A CA 1
ATOM 1833 C C . GLY A 1 233 ? -1.773 -13.278 -9.782 1.00 89.00 233 GLY A C 1
ATOM 1834 O O . GLY A 1 233 ? -2.165 -14.320 -10.301 1.00 89.00 233 GLY A O 1
ATOM 1835 N N . LEU A 1 234 ? -2.632 -12.349 -9.344 1.00 87.62 234 LEU A N 1
ATOM 1836 C CA . LEU A 1 234 ? -4.085 -12.549 -9.286 1.00 87.62 234 LEU A CA 1
ATOM 1837 C C . LEU A 1 234 ? -4.663 -13.006 -10.638 1.00 87.62 234 LEU A C 1
ATOM 1839 O O . LEU A 1 234 ? -5.369 -14.011 -10.711 1.00 87.62 234 LEU A O 1
ATOM 1843 N N . ALA A 1 235 ? -4.310 -12.307 -11.720 1.00 86.75 235 ALA A N 1
ATOM 1844 C CA . ALA A 1 235 ? -4.774 -12.629 -13.072 1.00 86.75 235 ALA A CA 1
ATOM 1845 C C . ALA A 1 235 ? -4.134 -13.903 -13.659 1.00 86.75 235 ALA A C 1
ATOM 1847 O O . ALA A 1 235 ? -4.665 -14.452 -14.623 1.00 86.75 235 ALA A O 1
ATOM 1848 N N . ALA A 1 236 ? -3.021 -14.372 -13.085 1.00 84.12 236 ALA A N 1
ATOM 1849 C CA . ALA A 1 236 ? -2.299 -15.568 -13.517 1.00 84.12 236 ALA A CA 1
ATOM 1850 C C . ALA A 1 236 ? -2.801 -16.861 -12.843 1.00 84.12 236 ALA A C 1
ATOM 1852 O O . ALA A 1 236 ? -2.369 -17.953 -13.210 1.00 84.12 236 ALA A O 1
ATOM 1853 N N . THR A 1 237 ? -3.715 -16.765 -11.872 1.00 82.44 237 THR A N 1
ATOM 1854 C CA . THR A 1 237 ? -4.369 -17.937 -11.266 1.00 82.44 237 THR A CA 1
ATOM 1855 C C . THR A 1 237 ? -5.252 -18.680 -12.281 1.00 82.44 237 THR A C 1
ATOM 1857 O O . THR A 1 237 ? -5.687 -18.108 -13.284 1.00 82.44 237 THR A O 1
ATOM 1860 N N . HIS A 1 238 ? -5.556 -19.960 -12.015 1.00 83.38 238 HIS A N 1
ATOM 1861 C CA . HIS A 1 238 ? -6.280 -20.849 -12.942 1.00 83.38 238 HIS A CA 1
ATOM 1862 C C . HIS A 1 238 ? -7.596 -20.244 -13.468 1.00 83.38 238 HIS A C 1
ATOM 1864 O O . HIS A 1 238 ? -7.910 -20.358 -14.652 1.00 83.38 238 HIS A O 1
ATOM 1870 N N . HIS A 1 239 ? -8.330 -19.533 -12.608 1.00 86.31 239 HIS A N 1
ATOM 1871 C CA . HIS A 1 239 ? -9.591 -18.869 -12.943 1.00 86.31 239 HIS A CA 1
ATOM 1872 C C . HIS A 1 239 ? -9.468 -17.335 -13.027 1.00 86.31 239 HIS A C 1
ATOM 1874 O O . HIS A 1 239 ? -10.446 -16.618 -12.812 1.00 86.31 239 HIS A O 1
ATOM 1880 N N . ARG A 1 240 ? -8.271 -16.809 -13.333 1.00 84.56 240 ARG A N 1
ATOM 1881 C CA . ARG A 1 240 ? -7.978 -15.366 -13.476 1.00 84.56 240 ARG A CA 1
ATOM 1882 C C . ARG A 1 240 ? -8.421 -14.507 -12.281 1.00 84.56 240 ARG A C 1
ATOM 1884 O O . ARG A 1 240 ? -8.865 -13.373 -12.442 1.00 84.56 240 ARG A O 1
ATOM 1891 N N . GLY A 1 241 ? -8.316 -15.063 -11.083 1.00 86.69 241 GLY A N 1
ATOM 1892 C CA . GLY A 1 241 ? -8.552 -14.386 -9.813 1.00 86.69 241 GLY A CA 1
ATOM 1893 C C . GLY A 1 241 ? -9.980 -14.488 -9.299 1.00 86.69 241 GLY A C 1
ATOM 1894 O O . GLY A 1 241 ? -10.231 -14.042 -8.186 1.00 86.69 241 GLY A O 1
ATOM 1895 N N . VAL A 1 242 ? -10.913 -15.083 -10.055 1.00 88.81 242 VAL A N 1
ATOM 1896 C CA . VAL A 1 242 ? -12.313 -15.214 -9.610 1.00 88.81 242 VAL A CA 1
ATOM 1897 C C . VAL A 1 242 ? -12.411 -16.005 -8.306 1.00 88.81 242 VAL A C 1
ATOM 1899 O O . VAL A 1 242 ? -13.124 -15.585 -7.399 1.00 88.81 242 VAL A O 1
ATOM 1902 N N . ASP A 1 243 ? -11.635 -17.079 -8.169 1.00 89.50 243 ASP A N 1
ATOM 1903 C CA . ASP A 1 243 ? -11.643 -17.919 -6.964 1.00 89.50 243 ASP A CA 1
ATOM 1904 C C . ASP A 1 243 ? -11.011 -17.248 -5.740 1.00 89.50 243 ASP A C 1
ATOM 1906 O O . ASP A 1 243 ? -11.136 -17.744 -4.624 1.00 89.50 243 ASP A O 1
ATOM 1910 N N . GLU A 1 244 ? -10.334 -16.116 -5.936 1.00 90.19 244 GLU A N 1
ATOM 1911 C CA . GLU A 1 244 ? -9.713 -15.343 -4.861 1.00 90.19 244 GLU A CA 1
ATOM 1912 C C . GLU A 1 244 ? -10.675 -14.290 -4.286 1.00 90.19 244 GLU A C 1
ATOM 1914 O O . GLU A 1 244 ? -10.401 -13.691 -3.242 1.00 90.19 244 GLU A O 1
ATOM 1919 N N . VAL A 1 245 ? -11.820 -14.061 -4.942 1.00 90.25 245 VAL A N 1
ATOM 1920 C CA . VAL A 1 245 ? -12.848 -13.104 -4.515 1.00 90.25 245 VAL A CA 1
ATOM 1921 C C . VAL A 1 245 ? -13.773 -13.742 -3.481 1.00 90.25 245 VAL A C 1
ATOM 1923 O O . VAL A 1 245 ? -14.283 -14.844 -3.656 1.00 90.25 245 VAL A O 1
ATOM 1926 N N . GLY A 1 246 ? -14.043 -13.023 -2.392 1.00 87.75 246 GLY A N 1
ATOM 1927 C CA . GLY A 1 246 ? -14.889 -13.508 -1.298 1.00 87.75 246 GLY A CA 1
ATOM 1928 C C . GLY A 1 246 ? -14.157 -14.423 -0.314 1.00 87.75 246 GLY A C 1
ATOM 1929 O O . GLY A 1 246 ? -14.735 -14.806 0.704 1.00 87.75 246 GLY A O 1
ATOM 1930 N N . VAL A 1 247 ? -12.880 -14.721 -0.562 1.00 85.69 247 VAL A N 1
ATOM 1931 C CA . VAL A 1 247 ? -12.029 -15.472 0.360 1.00 85.69 247 VAL A CA 1
ATOM 1932 C C . VAL A 1 247 ? -11.505 -14.519 1.431 1.00 85.69 247 VAL A C 1
ATOM 1934 O O . VAL A 1 247 ? -10.549 -13.780 1.226 1.00 85.69 247 VAL A O 1
ATOM 1937 N N . ALA A 1 248 ? -12.184 -14.516 2.577 1.00 78.75 248 ALA A N 1
ATOM 1938 C CA . ALA A 1 248 ? -11.841 -13.699 3.744 1.00 78.75 248 ALA A CA 1
ATOM 1939 C C . ALA A 1 248 ? -11.070 -14.481 4.819 1.00 78.75 248 ALA A C 1
ATOM 1941 O O . ALA A 1 248 ? -10.905 -13.999 5.928 1.00 78.75 248 ALA A O 1
ATOM 1942 N N . ARG A 1 249 ? -10.726 -15.740 4.557 1.00 72.06 249 ARG A N 1
ATOM 1943 C CA . ARG A 1 249 ? -10.089 -16.614 5.538 1.00 72.06 249 ARG A CA 1
ATOM 1944 C C . ARG A 1 249 ? -8.575 -16.489 5.436 1.00 72.06 249 ARG A C 1
ATOM 1946 O O . ARG A 1 249 ? -8.027 -16.684 4.355 1.00 72.06 249 ARG A O 1
ATOM 1953 N N . ASP A 1 250 ? -7.947 -16.178 6.566 1.00 63.41 250 ASP A N 1
ATOM 1954 C CA . ASP A 1 250 ? -6.491 -16.081 6.712 1.00 63.41 250 ASP A CA 1
ATOM 1955 C C . ASP A 1 250 ? -5.878 -17.389 7.266 1.00 63.41 250 ASP A C 1
ATOM 1957 O O . ASP A 1 250 ? -4.660 -17.488 7.405 1.00 63.41 250 ASP A O 1
ATOM 1961 N N . ASP A 1 251 ? -6.704 -18.394 7.590 1.00 57.34 251 ASP A N 1
ATOM 1962 C CA . ASP A 1 251 ? -6.273 -19.736 7.984 1.00 57.34 251 ASP A CA 1
ATOM 1963 C C . ASP A 1 251 ? -5.991 -20.599 6.743 1.00 57.34 251 ASP A C 1
ATOM 1965 O O . ASP A 1 251 ? -6.902 -21.067 6.058 1.00 57.34 251 ASP A O 1
ATOM 1969 N N . ALA A 1 252 ? -4.701 -20.766 6.444 1.00 44.72 252 ALA A N 1
ATOM 1970 C CA . ALA A 1 252 ? -4.187 -21.802 5.549 1.00 44.72 252 ALA A CA 1
ATOM 1971 C C . ALA A 1 252 ? -3.972 -23.119 6.308 1.00 44.72 252 ALA A C 1
ATOM 1973 O O . ALA A 1 252 ? -3.533 -23.056 7.481 1.00 44.72 252 ALA A O 1
#

InterPro domains:
  IPR036188 FAD/NAD(P)-binding domain superfamily [G3DSA:3.50.50.60] (28-171)
  IPR036188 FAD/NAD(P)-binding domain superfamily [SSF51905] (48-211)

Sequence (252 aa):
MKLTRFRLGHMPEMEALMKDRPELRERSQLRKVEFVSVYFDEETFLAAVKSLEEFKKDMPEESQGFASHRGEKLQTHFHLAPHAIGAITGPAGAAWPYQLVTHLLAELQHAFPPSTFSLETNTPVTQISRSSSPKPHPYTLTTPRGPLSARHIVHTTNGYISTLVPGLAGRIFPVRGQMTAQGPGARFPFRPSLEKPQHSWLFNYANGGFDYLTQLPHSNTPQSDGELMLGGGLAATHHRGVDEVGVARDDA